Protein AF-A0A0U2WIS5-F1 (afdb_monomer)

Sequence (211 aa):
MRYYSYGIALFIFIVDFITKKWIENNLELYEKINVIGTFFQITSIRNTGAAFSILENQRLFFLIVTVIVVGGLIWYIQFNRKTGRPLMMIALGLVLGGACGNFIDRLVKGEVVDFFQFNFGSYTFPIFNVADIGIVCGVILILLDSFLTREPQDGVVSADSAAAGASASDVTETADASGAAYGKSADGGQASEQQTDEEGNGQHERQQRLP

Solvent-accessible surface area (backbone atoms only — not comparable to full-atom values): 12968 Å² total; per-residue (Å²): 138,74,57,59,30,58,54,43,12,50,49,44,25,51,52,26,50,51,53,43,51,49,45,67,75,75,41,56,85,71,36,72,45,68,75,46,69,80,38,34,31,45,33,33,43,76,41,45,41,50,81,88,64,43,65,56,76,41,49,67,59,55,53,55,52,48,51,53,51,50,51,51,50,53,52,49,48,71,76,49,55,79,72,81,55,65,61,44,40,49,14,52,8,25,30,48,8,9,51,52,35,52,44,50,30,39,71,76,72,52,29,31,67,24,30,48,33,43,36,62,87,94,45,68,52,78,62,36,40,58,20,54,52,26,31,54,55,10,52,51,35,42,51,50,46,57,63,72,68,57,72,82,86,77,76,90,84,76,92,86,78,97,79,84,88,83,81,92,79,90,84,87,86,88,81,91,80,85,79,90,82,89,84,93,78,89,82,83,83,84,89,82,89,87,85,92,81,90,86,87,91,86,88,90,82,86,91,82,82,85,134

Radius of gyration: 35.53 Å; Cα contacts (8 Å, |Δi|>4): 224; chains: 1; bounding box: 90×71×90 Å

Foldseek 3Di:
DLCVLQVLLVVLLVQQVVVLVCCVVPDDAQDWDCPDHQFKIFGWHWAQADFPNPCRVVLVVLLVVLVVLLVVLVVCSVVCSVVPQVLLSNLSSLLNNLSVNQNVCCVPVVTDTFTIWGDDPPDIGGTHTSSVVSNVSSVVSNVVSVVVPDDPPPDPDDDDDPPDDDDDDDDDDDDDDDDDDDDDDDDDDDDDDDDDDDDDDDDDDDDDDDD

Mean predicted aligned error: 15.12 Å

pLDDT: mean 78.42, std 25.05, range [30.33, 98.75]

Secondary structure (DSSP, 8-state):
---HHHHHHHHHHHHHHHHHHHHHHH--TT-EEEEETTTEEEEEEEESSSGGGTTTT-HHHHHHHHHHHHHHHHHHHHHHTTSS-HHHHHHHHHHHHHHHHHHHHHHHTSSEEEEEEEEETTEEPPPB-HHHHHHHHHHHHHHHHHHHT--------------S-----------------------------------------------

Structure (mmCIF, N/CA/C/O backbone):
data_AF-A0A0U2WIS5-F1
#
_entry.id   AF-A0A0U2WIS5-F1
#
loop_
_atom_site.group_PDB
_atom_site.id
_atom_site.type_symbol
_atom_site.label_atom_id
_atom_site.label_alt_id
_atom_site.label_comp_id
_atom_site.label_asym_id
_atom_site.label_entity_id
_atom_site.label_seq_id
_atom_site.pdbx_PDB_ins_code
_atom_site.Cartn_x
_atom_site.Cartn_y
_atom_site.Cartn_z
_atom_site.occupancy
_atom_site.B_iso_or_equiv
_atom_site.auth_seq_id
_atom_site.auth_comp_id
_atom_site.auth_asym_id
_atom_site.auth_atom_id
_atom_site.pdbx_PDB_model_num
ATOM 1 N N . MET A 1 1 ? -12.653 -13.271 21.269 1.00 55.47 1 MET A N 1
ATOM 2 C CA . MET A 1 1 ? -11.473 -12.932 20.439 1.00 55.47 1 MET A CA 1
ATOM 3 C C . MET A 1 1 ? -11.573 -11.463 20.022 1.00 55.47 1 MET A C 1
ATOM 5 O O . MET A 1 1 ? -12.426 -11.150 19.211 1.00 55.47 1 MET A O 1
ATOM 9 N N . ARG A 1 2 ? -10.821 -10.537 20.645 1.00 68.75 2 ARG A N 1
ATOM 10 C CA . ARG A 1 2 ? -11.010 -9.063 20.512 1.00 68.75 2 ARG A CA 1
ATOM 11 C C . ARG A 1 2 ? -9.849 -8.319 19.817 1.00 68.75 2 ARG A C 1
ATOM 13 O O . ARG A 1 2 ? -9.805 -7.096 19.868 1.00 68.75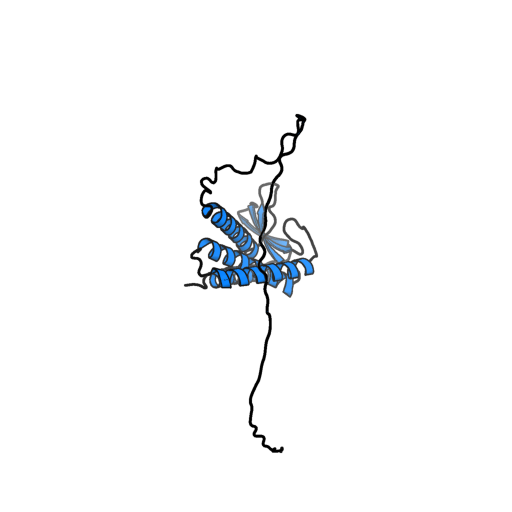 2 ARG A O 1
ATOM 20 N N . TYR A 1 3 ? -8.913 -9.048 19.206 1.00 84.94 3 TYR A N 1
ATOM 21 C CA . TYR A 1 3 ? -7.709 -8.499 18.553 1.00 84.94 3 TYR A CA 1
ATOM 22 C C . TYR A 1 3 ? -7.508 -9.021 17.119 1.00 84.94 3 TYR A C 1
ATOM 24 O O . TYR A 1 3 ? -6.435 -8.872 16.546 1.00 84.94 3 TYR A O 1
ATOM 32 N N . TYR A 1 4 ? -8.528 -9.649 16.529 1.00 92.75 4 TYR A N 1
ATOM 33 C CA . TYR A 1 4 ? -8.414 -10.249 15.195 1.00 92.75 4 TYR A CA 1
ATOM 34 C C . TYR A 1 4 ? -8.171 -9.209 14.095 1.00 92.75 4 TYR A C 1
ATOM 36 O O . TYR A 1 4 ? -7.567 -9.553 13.090 1.00 92.75 4 TYR A O 1
ATOM 44 N N . SER A 1 5 ? -8.561 -7.944 14.292 1.00 94.12 5 SER A N 1
ATOM 45 C CA . SER A 1 5 ? -8.241 -6.843 13.374 1.00 94.12 5 SER A CA 1
ATOM 46 C C . SER A 1 5 ? -6.732 -6.691 13.166 1.00 94.12 5 SER A C 1
ATOM 48 O O . SER A 1 5 ? -6.286 -6.552 12.033 1.00 94.12 5 SER A O 1
ATOM 50 N N . TYR A 1 6 ? -5.931 -6.808 14.231 1.00 96.38 6 TYR A N 1
ATOM 51 C CA . TYR A 1 6 ? -4.468 -6.795 14.127 1.00 96.38 6 TYR A CA 1
ATOM 52 C C . TYR A 1 6 ? -3.922 -8.056 13.455 1.00 96.38 6 TYR A C 1
ATOM 54 O O . TYR A 1 6 ? -2.957 -7.971 12.707 1.00 96.38 6 TYR A O 1
ATOM 62 N N . GLY A 1 7 ? -4.554 -9.214 13.675 1.00 96.94 7 GLY A N 1
ATOM 63 C CA . GLY A 1 7 ? -4.211 -10.446 12.958 1.00 96.94 7 GLY A CA 1
ATOM 64 C C . GLY A 1 7 ? -4.457 -10.330 11.450 1.00 96.94 7 GLY A C 1
ATOM 65 O O . GLY A 1 7 ? -3.607 -10.725 10.661 1.00 96.94 7 GLY A O 1
ATOM 66 N N . ILE A 1 8 ? -5.579 -9.723 11.052 1.00 97.44 8 ILE A N 1
ATOM 67 C CA . ILE A 1 8 ? -5.908 -9.427 9.649 1.00 97.44 8 ILE A CA 1
ATOM 68 C C . ILE A 1 8 ? -4.910 -8.423 9.069 1.00 97.44 8 ILE A C 1
ATOM 70 O O . ILE A 1 8 ? -4.385 -8.649 7.982 1.00 97.44 8 ILE A O 1
ATOM 74 N N . ALA A 1 9 ? -4.608 -7.349 9.803 1.00 98.19 9 ALA A N 1
ATOM 75 C CA . ALA A 1 9 ? -3.626 -6.356 9.377 1.00 98.19 9 ALA A CA 1
ATOM 76 C C . ALA A 1 9 ? -2.246 -6.987 9.156 1.00 98.19 9 ALA A C 1
ATOM 78 O O . ALA A 1 9 ? -1.624 -6.757 8.122 1.00 98.19 9 ALA A O 1
ATOM 79 N N . LEU A 1 10 ? -1.797 -7.826 10.095 1.00 98.31 10 LEU A N 1
ATOM 80 C CA . LEU A 1 10 ? -0.532 -8.548 9.994 1.00 98.31 10 LEU A CA 1
ATOM 81 C C . LEU A 1 10 ? -0.528 -9.508 8.802 1.00 98.31 10 LEU A C 1
ATOM 83 O O . LEU A 1 10 ? 0.459 -9.570 8.077 1.00 98.31 10 LEU A O 1
ATOM 87 N N . PHE A 1 11 ? -1.627 -10.227 8.573 1.00 98.44 11 PHE A N 1
ATOM 88 C CA . PHE A 1 11 ? -1.759 -11.117 7.426 1.00 98.44 11 PHE A CA 1
ATOM 89 C C . PHE A 1 11 ? -1.636 -10.357 6.099 1.00 98.44 11 PHE A C 1
ATOM 91 O O . PHE A 1 11 ? -0.790 -10.711 5.283 1.00 98.44 11 PHE A O 1
ATOM 98 N N . ILE A 1 12 ? -2.411 -9.282 5.905 1.00 98.62 12 ILE A N 1
ATOM 99 C CA . ILE A 1 12 ? -2.339 -8.457 4.686 1.00 98.62 12 ILE A CA 1
ATOM 100 C C . ILE A 1 12 ? -0.937 -7.880 4.499 1.00 98.62 12 ILE A C 1
ATOM 102 O O . ILE A 1 12 ? -0.388 -7.966 3.405 1.00 98.62 12 ILE A O 1
ATOM 106 N N . PHE A 1 13 ? -0.335 -7.357 5.569 1.00 98.69 13 PHE A N 1
ATOM 107 C CA . PHE A 1 13 ? 1.022 -6.822 5.532 1.00 98.69 13 PHE A CA 1
ATOM 108 C C . PHE A 1 13 ? 2.054 -7.874 5.101 1.00 98.69 13 PHE A C 1
ATOM 110 O O . PHE A 1 13 ? 2.890 -7.597 4.246 1.00 98.69 13 PHE A O 1
ATOM 117 N N . ILE A 1 14 ? 1.995 -9.090 5.658 1.00 98.62 14 ILE A N 1
ATOM 118 C CA . ILE A 1 14 ? 2.924 -10.176 5.310 1.00 98.62 14 ILE A CA 1
ATOM 119 C C . ILE A 1 14 ? 2.747 -10.595 3.850 1.00 98.62 14 ILE A C 1
ATOM 121 O O . ILE A 1 14 ? 3.740 -10.770 3.145 1.00 98.62 14 ILE A O 1
ATOM 125 N N . VAL A 1 15 ? 1.505 -10.751 3.384 1.00 98.75 15 VAL A N 1
ATOM 126 C CA . VAL A 1 15 ? 1.238 -11.136 1.992 1.00 98.75 15 VAL A CA 1
ATOM 127 C C . VAL A 1 15 ? 1.732 -10.052 1.030 1.00 98.75 15 VAL A C 1
ATOM 129 O O . VAL A 1 15 ? 2.404 -10.376 0.051 1.00 98.75 15 VAL A O 1
ATOM 132 N N . ASP A 1 16 ? 1.476 -8.774 1.321 1.00 98.62 16 ASP A N 1
ATOM 133 C CA . ASP A 1 16 ? 1.989 -7.649 0.530 1.00 98.62 16 ASP A CA 1
ATOM 134 C C . ASP A 1 16 ? 3.522 -7.623 0.503 1.00 98.62 16 ASP A C 1
ATOM 136 O O . ASP A 1 16 ? 4.130 -7.589 -0.565 1.00 98.62 16 ASP A O 1
ATOM 140 N N . PHE A 1 17 ? 4.160 -7.756 1.666 1.00 98.44 17 PHE A N 1
ATOM 141 C CA . PHE A 1 17 ? 5.615 -7.772 1.768 1.00 98.44 17 PHE A CA 1
ATOM 142 C C . PHE A 1 17 ? 6.244 -8.917 0.961 1.00 98.44 17 PHE A C 1
ATOM 144 O O . PHE A 1 17 ? 7.181 -8.690 0.195 1.00 98.44 17 PHE A O 1
ATOM 151 N N . ILE A 1 18 ? 5.727 -10.144 1.100 1.00 98.56 18 ILE A N 1
ATOM 152 C CA . ILE A 1 18 ? 6.246 -11.322 0.388 1.00 98.56 18 ILE A CA 1
ATOM 153 C C . ILE A 1 18 ? 6.057 -11.168 -1.120 1.00 98.56 18 ILE A C 1
ATOM 155 O O . ILE A 1 18 ? 6.994 -11.419 -1.878 1.00 98.56 18 ILE A O 1
ATOM 159 N N . THR A 1 19 ? 4.868 -10.754 -1.563 1.00 98.44 19 THR A N 1
ATOM 160 C CA . THR A 1 19 ? 4.572 -10.616 -2.995 1.00 98.44 19 THR A CA 1
ATOM 161 C C . THR A 1 19 ? 5.441 -9.542 -3.639 1.00 98.44 19 THR A C 1
ATOM 163 O O . THR A 1 19 ? 6.096 -9.824 -4.638 1.00 98.44 19 THR A O 1
ATOM 166 N N . LYS A 1 20 ? 5.577 -8.365 -3.023 1.00 98.31 20 LYS A N 1
ATOM 167 C CA . LYS A 1 20 ? 6.478 -7.310 -3.511 1.00 98.31 20 LYS A CA 1
ATOM 168 C C . LYS A 1 20 ? 7.933 -7.755 -3.541 1.00 98.31 20 LYS A C 1
ATOM 170 O O . LYS A 1 20 ? 8.627 -7.516 -4.526 1.00 98.31 20 LYS A O 1
ATOM 175 N N . LYS A 1 21 ? 8.396 -8.448 -2.495 1.00 98.00 21 LYS A N 1
ATOM 176 C CA . LYS A 1 21 ? 9.767 -8.968 -2.449 1.00 98.00 21 LYS A CA 1
ATOM 177 C C . LYS A 1 21 ? 10.021 -10.003 -3.542 1.00 98.00 21 LYS A C 1
ATOM 179 O O . LYS A 1 21 ? 11.102 -10.030 -4.122 1.00 98.00 21 LYS A O 1
ATOM 184 N N . TRP A 1 22 ? 9.028 -10.836 -3.839 1.00 98.38 22 TRP A N 1
ATOM 185 C CA . TRP A 1 22 ? 9.101 -11.777 -4.947 1.00 98.38 22 TRP A CA 1
ATOM 186 C C . TRP A 1 22 ? 9.227 -11.047 -6.289 1.00 98.38 22 TRP A C 1
ATOM 188 O O . TRP A 1 22 ? 10.108 -11.400 -7.067 1.00 98.38 22 TRP A O 1
ATOM 198 N N . ILE A 1 23 ? 8.440 -9.992 -6.527 1.00 98.12 23 ILE A N 1
ATOM 199 C CA . ILE A 1 23 ? 8.548 -9.169 -7.743 1.00 98.12 23 ILE A CA 1
ATOM 200 C C . ILE A 1 23 ? 9.947 -8.562 -7.874 1.00 98.12 23 ILE A C 1
ATOM 202 O O . ILE A 1 23 ? 10.581 -8.715 -8.909 1.00 98.12 23 ILE A O 1
ATOM 206 N N . GLU A 1 24 ? 10.464 -7.932 -6.819 1.00 97.12 24 GLU A N 1
ATOM 207 C CA . GLU A 1 24 ? 11.797 -7.311 -6.832 1.00 97.12 24 GLU A CA 1
ATOM 208 C C . GLU A 1 24 ? 12.934 -8.288 -7.138 1.00 97.12 24 GLU A C 1
ATOM 210 O O . GLU A 1 24 ? 13.930 -7.894 -7.735 1.00 97.12 24 GLU A O 1
ATOM 215 N N . ASN A 1 25 ? 12.807 -9.540 -6.699 1.00 97.56 25 ASN A N 1
ATOM 216 C CA . ASN A 1 25 ? 13.863 -10.537 -6.845 1.00 97.56 25 ASN A CA 1
ATOM 217 C C . ASN A 1 25 ? 13.804 -11.297 -8.179 1.00 97.56 25 ASN A C 1
ATOM 219 O O . ASN A 1 25 ? 14.792 -11.932 -8.537 1.00 97.56 25 ASN A O 1
ATOM 223 N N . ASN A 1 26 ? 12.656 -11.303 -8.863 1.00 97.81 26 ASN A N 1
ATOM 224 C CA . ASN A 1 26 ? 12.432 -12.138 -10.049 1.00 97.81 26 ASN A CA 1
ATOM 225 C C . ASN A 1 26 ? 12.167 -11.335 -11.328 1.00 97.81 26 ASN A C 1
ATOM 227 O O . ASN A 1 26 ? 12.164 -11.940 -12.393 1.00 97.81 26 ASN A O 1
ATOM 231 N N . LEU A 1 27 ? 11.909 -10.026 -11.231 1.00 97.56 27 LEU A N 1
ATOM 232 C CA . LEU A 1 27 ? 11.554 -9.182 -12.371 1.00 97.56 27 LEU A CA 1
ATOM 233 C C . LEU A 1 27 ? 12.367 -7.891 -12.390 1.00 97.56 27 LEU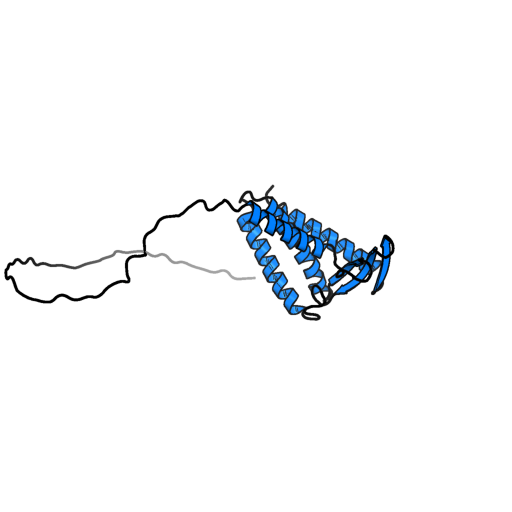 A C 1
ATOM 235 O O . LEU A 1 27 ? 12.370 -7.125 -11.418 1.00 97.56 27 LEU A O 1
ATOM 239 N N . GLU A 1 28 ? 12.973 -7.601 -13.537 1.00 96.81 28 GLU A N 1
ATOM 240 C CA . GLU A 1 28 ? 13.551 -6.290 -13.813 1.00 96.81 28 GLU A CA 1
ATOM 241 C C . GLU A 1 28 ? 12.457 -5.217 -13.905 1.00 96.81 28 GLU A C 1
ATOM 243 O O . GLU A 1 28 ? 11.271 -5.498 -14.096 1.00 96.81 28 GLU A O 1
ATOM 248 N N . LEU A 1 29 ? 12.838 -3.949 -13.738 1.00 96.38 29 LEU A N 1
ATOM 249 C CA . LEU A 1 29 ? 11.895 -2.841 -13.860 1.00 96.38 29 LEU A CA 1
ATOM 250 C C . LEU A 1 29 ? 11.263 -2.837 -15.264 1.00 96.38 29 LEU A C 1
ATOM 252 O O . LEU A 1 29 ? 11.970 -2.898 -16.264 1.00 96.38 29 LEU A O 1
ATOM 256 N N . TYR A 1 30 ? 9.934 -2.734 -15.323 1.00 96.38 30 TYR A N 1
ATOM 257 C CA . TYR A 1 30 ? 9.092 -2.827 -16.524 1.00 96.38 30 TYR A CA 1
ATOM 258 C C . TYR A 1 30 ? 8.983 -4.211 -17.176 1.00 96.38 30 TYR A C 1
ATOM 260 O O . TYR A 1 30 ? 8.234 -4.353 -18.149 1.00 96.38 30 TYR A O 1
ATOM 268 N N . GLU A 1 31 ? 9.653 -5.234 -16.641 1.00 97.25 31 GLU A N 1
ATOM 269 C CA . GLU A 1 31 ? 9.487 -6.609 -17.104 1.00 97.25 31 GLU A CA 1
ATOM 270 C C . GLU A 1 31 ? 8.060 -7.108 -16.832 1.00 97.25 31 GLU A C 1
ATOM 272 O O . GLU A 1 31 ? 7.431 -6.732 -15.834 1.00 97.25 31 GLU A O 1
ATOM 277 N N . LYS A 1 32 ? 7.538 -7.936 -17.748 1.00 96.06 32 LYS A N 1
ATOM 278 C CA . LYS A 1 32 ? 6.150 -8.413 -17.747 1.00 96.06 32 LYS A CA 1
ATOM 279 C C . LYS A 1 32 ? 6.069 -9.926 -17.860 1.00 96.06 32 LYS A C 1
ATOM 281 O O . LYS A 1 32 ? 6.614 -10.511 -18.792 1.00 96.06 32 LYS A O 1
ATOM 286 N N . ILE A 1 33 ? 5.263 -10.534 -16.996 1.00 96.94 33 ILE A N 1
ATOM 287 C CA . ILE A 1 33 ? 4.823 -11.925 -17.114 1.00 96.94 33 ILE A CA 1
ATOM 288 C C . ILE A 1 33 ? 3.359 -11.927 -17.549 1.00 96.94 33 ILE A C 1
ATOM 290 O O . ILE A 1 33 ? 2.486 -11.409 -16.851 1.00 96.94 33 ILE A O 1
ATOM 294 N N . ASN A 1 34 ? 3.077 -12.542 -18.696 1.00 97.06 34 ASN A N 1
ATOM 295 C CA . ASN A 1 34 ? 1.712 -12.725 -19.181 1.00 97.06 34 ASN A CA 1
ATOM 296 C C . ASN A 1 34 ? 1.059 -13.896 -18.442 1.00 97.06 34 ASN A C 1
ATOM 298 O O . ASN A 1 34 ? 1.413 -15.048 -18.687 1.00 97.06 34 ASN A O 1
ATOM 302 N N . VAL A 1 35 ? 0.103 -13.612 -17.556 1.00 96.62 35 VAL A N 1
ATOM 303 C CA . VAL A 1 35 ? -0.618 -14.655 -16.809 1.00 96.62 35 VAL A CA 1
ATOM 304 C C . VAL A 1 35 ? -1.847 -15.116 -17.590 1.00 96.62 35 VAL A C 1
ATOM 306 O O . VAL A 1 35 ? -2.068 -16.313 -17.747 1.00 96.62 35 VAL A O 1
ATOM 309 N N . ILE A 1 36 ? -2.635 -14.171 -18.116 1.00 95.69 36 ILE A N 1
ATOM 310 C CA . ILE A 1 36 ? -3.813 -14.451 -18.952 1.00 95.69 36 ILE A CA 1
ATOM 311 C C . ILE A 1 36 ? -3.743 -13.572 -20.198 1.00 95.69 36 ILE A C 1
ATOM 313 O O . ILE A 1 36 ? -4.307 -12.476 -20.236 1.00 95.69 36 ILE A O 1
ATOM 317 N N . GLY A 1 37 ? -3.029 -14.054 -21.218 1.00 92.94 37 GLY A N 1
ATOM 318 C CA . GLY A 1 37 ? -2.840 -13.334 -22.479 1.00 92.94 37 GLY A CA 1
ATOM 319 C C . GLY A 1 37 ? -2.391 -11.888 -22.248 1.00 92.94 37 GLY A C 1
ATOM 320 O O . GLY A 1 37 ? -1.454 -11.635 -21.494 1.00 92.94 37 GLY A O 1
ATOM 321 N N . THR A 1 38 ? -3.087 -10.940 -22.876 1.00 93.25 38 THR A N 1
ATOM 322 C CA . THR A 1 38 ? -2.890 -9.500 -22.648 1.00 93.25 38 THR A CA 1
ATOM 323 C C . THR A 1 38 ? -3.800 -8.927 -21.560 1.00 93.25 38 THR A C 1
ATOM 325 O O . THR A 1 38 ? -3.607 -7.780 -21.178 1.00 93.25 38 THR A O 1
ATOM 328 N N . PHE A 1 39 ? -4.771 -9.687 -21.043 1.00 96.25 39 PHE A N 1
ATOM 329 C CA . PHE A 1 39 ? -5.742 -9.203 -20.056 1.00 96.25 39 PHE A CA 1
ATOM 330 C C . PHE A 1 39 ? -5.122 -9.032 -18.668 1.00 96.25 39 PHE A C 1
ATOM 332 O O . PHE A 1 39 ? -5.257 -7.967 -18.076 1.00 96.25 39 PHE A O 1
ATOM 339 N N . PHE A 1 40 ? -4.433 -10.057 -18.159 1.00 97.62 40 PHE A N 1
ATOM 340 C CA . PHE A 1 40 ? -3.802 -10.021 -16.839 1.00 97.62 40 PHE A CA 1
ATOM 341 C C . PHE A 1 40 ? -2.305 -10.289 -16.953 1.00 97.62 40 PHE A C 1
ATOM 343 O O . PHE A 1 40 ? -1.879 -11.347 -17.431 1.00 97.62 40 PHE A O 1
ATOM 350 N N . GLN A 1 41 ? -1.521 -9.315 -16.505 1.00 97.69 41 GLN A N 1
ATOM 351 C CA . GLN A 1 41 ? -0.067 -9.329 -16.538 1.00 97.69 41 GLN A CA 1
ATOM 352 C C . GLN A 1 41 ? 0.478 -8.989 -15.149 1.00 97.69 41 GLN A C 1
ATOM 354 O O . GLN A 1 41 ? -0.105 -8.187 -14.417 1.00 97.69 41 GLN A O 1
ATOM 359 N N . ILE A 1 42 ? 1.610 -9.592 -14.802 1.00 98.00 42 ILE A N 1
ATOM 360 C CA . ILE A 1 42 ? 2.419 -9.177 -13.660 1.00 98.00 42 ILE A CA 1
ATOM 361 C C . ILE A 1 42 ? 3.536 -8.297 -14.212 1.00 98.00 42 ILE A C 1
ATOM 363 O O . ILE A 1 42 ? 4.381 -8.799 -14.948 1.00 98.00 42 ILE A O 1
ATOM 367 N N . THR A 1 43 ? 3.528 -7.008 -13.883 1.00 97.19 43 THR A N 1
ATOM 368 C CA . THR A 1 43 ? 4.466 -6.017 -14.437 1.00 97.19 43 THR A CA 1
ATOM 369 C C . THR A 1 43 ? 5.209 -5.312 -13.319 1.00 97.19 43 THR A C 1
ATOM 371 O O . THR A 1 43 ? 4.583 -4.626 -12.529 1.00 97.19 43 THR A O 1
ATOM 374 N N . SER A 1 44 ? 6.533 -5.397 -13.265 1.00 97.56 44 SER A N 1
ATOM 375 C CA . SER A 1 44 ? 7.305 -4.733 -12.205 1.00 97.56 44 SER A CA 1
ATOM 376 C C . SER A 1 44 ? 7.314 -3.211 -12.396 1.00 97.56 44 SER A C 1
ATOM 378 O O . SER A 1 44 ? 8.002 -2.698 -13.276 1.00 97.56 44 SER A O 1
ATOM 380 N N . ILE A 1 45 ? 6.565 -2.474 -11.571 1.00 96.00 45 ILE A N 1
ATOM 381 C CA . ILE A 1 45 ? 6.531 -1.004 -11.563 1.00 96.00 45 ILE A CA 1
ATOM 382 C C . ILE A 1 45 ? 6.989 -0.474 -10.212 1.00 96.00 45 ILE A C 1
ATOM 384 O O . ILE A 1 45 ? 6.851 -1.124 -9.172 1.00 96.00 45 ILE A O 1
ATOM 388 N N . ARG A 1 46 ? 7.571 0.722 -10.239 1.00 95.75 46 ARG A N 1
ATOM 389 C CA . ARG A 1 46 ? 7.883 1.502 -9.051 1.00 95.75 46 ARG A CA 1
ATOM 390 C C . ARG A 1 46 ? 7.127 2.818 -9.105 1.00 95.75 46 ARG A C 1
ATOM 392 O O . ARG A 1 46 ? 7.266 3.580 -10.058 1.00 95.75 46 ARG A O 1
ATOM 399 N N . ASN A 1 47 ? 6.280 3.039 -8.112 1.00 94.12 47 ASN A N 1
ATOM 400 C CA . ASN A 1 47 ? 5.335 4.139 -8.082 1.00 94.12 47 ASN A CA 1
ATOM 401 C C . ASN A 1 47 ? 5.744 5.174 -7.029 1.00 94.12 47 ASN A C 1
ATOM 403 O O . ASN A 1 47 ? 5.755 4.895 -5.826 1.00 94.12 47 ASN A O 1
ATOM 407 N N . THR A 1 48 ? 6.074 6.382 -7.482 1.00 91.38 48 THR A N 1
ATOM 408 C CA . THR A 1 48 ? 6.439 7.520 -6.622 1.00 91.38 48 THR A CA 1
ATOM 409 C C . THR A 1 48 ? 5.243 8.410 -6.266 1.00 91.38 48 THR A C 1
ATOM 411 O O . THR A 1 48 ? 5.387 9.337 -5.465 1.00 91.38 48 THR A O 1
ATOM 414 N N . GLY A 1 49 ? 4.070 8.151 -6.851 1.00 86.38 49 GLY A N 1
ATOM 415 C CA . GLY A 1 49 ? 2.834 8.904 -6.659 1.00 86.38 49 GLY A CA 1
ATOM 416 C C . GLY A 1 49 ? 1.729 8.100 -5.966 1.00 86.38 49 GLY A C 1
ATOM 417 O O . GLY A 1 49 ? 1.968 7.141 -5.221 1.00 86.38 49 GLY A O 1
ATOM 418 N N . ALA A 1 50 ? 0.494 8.551 -6.178 1.00 78.12 50 ALA A N 1
ATOM 419 C CA . ALA A 1 50 ? -0.738 7.840 -5.847 1.00 78.12 50 ALA A CA 1
ATOM 420 C C . ALA A 1 50 ? -1.367 7.220 -7.111 1.00 78.12 50 ALA A C 1
ATOM 422 O O . ALA A 1 50 ? -0.742 7.137 -8.169 1.00 78.12 50 ALA A O 1
ATOM 423 N N . ALA A 1 51 ? -2.630 6.796 -7.013 1.00 69.12 51 ALA A N 1
ATOM 424 C CA . ALA A 1 51 ? -3.413 6.386 -8.173 1.00 69.12 51 ALA A CA 1
ATOM 425 C C . ALA A 1 51 ? -3.387 7.468 -9.272 1.00 69.12 51 ALA A C 1
ATOM 427 O O . ALA A 1 51 ? -3.435 8.666 -8.981 1.00 69.12 51 ALA A O 1
ATOM 428 N N . PHE A 1 52 ? -3.324 7.028 -10.533 1.00 69.06 52 PHE A N 1
ATOM 429 C CA . PHE A 1 52 ? -3.252 7.895 -11.717 1.00 69.06 52 PHE A CA 1
ATOM 430 C C . PHE A 1 52 ? -2.061 8.866 -11.738 1.00 69.06 52 PHE A C 1
ATOM 432 O O . PHE A 1 52 ? -2.172 9.938 -12.330 1.00 69.06 52 PHE A O 1
ATOM 439 N N . SER A 1 53 ? -0.935 8.527 -11.096 1.00 70.31 53 SER A N 1
ATOM 440 C CA . SER A 1 53 ? 0.257 9.395 -11.070 1.00 70.31 53 SER A CA 1
ATOM 441 C C . SER A 1 53 ? 0.007 10.779 -10.449 1.00 70.31 53 SER A C 1
ATOM 443 O O . SER A 1 53 ? 0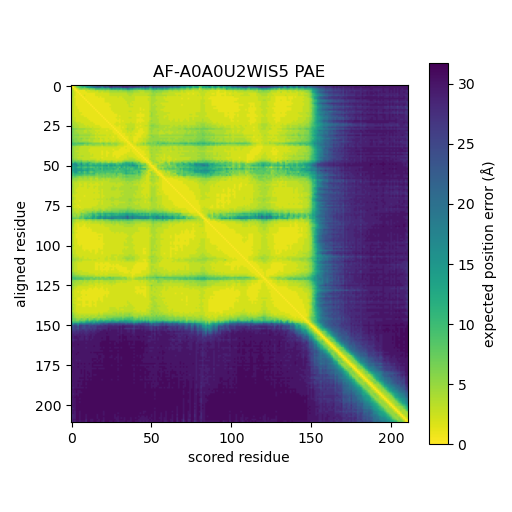.736 11.743 -10.676 1.00 70.31 53 SER A O 1
ATOM 445 N N . ILE A 1 54 ? -1.032 10.912 -9.623 1.00 80.19 54 ILE A N 1
ATOM 446 C CA . ILE A 1 54 ? -1.286 12.148 -8.886 1.00 80.19 54 ILE A CA 1
ATOM 447 C C . ILE A 1 54 ? -0.270 12.244 -7.735 1.00 80.19 54 ILE A C 1
ATOM 449 O O . ILE A 1 54 ? 0.015 11.247 -7.069 1.00 80.19 54 ILE A O 1
ATOM 453 N N . LEU A 1 55 ? 0.262 13.447 -7.480 1.00 83.62 55 LEU A N 1
ATOM 454 C CA . LEU A 1 55 ? 1.229 13.728 -6.403 1.00 83.62 55 LEU A CA 1
ATOM 455 C C . LEU A 1 55 ? 2.547 12.932 -6.505 1.00 83.62 55 LEU A C 1
ATOM 457 O O . LEU A 1 55 ? 3.116 12.529 -5.490 1.00 83.62 55 LEU A O 1
ATOM 461 N N . GLU A 1 56 ? 3.061 12.720 -7.717 1.00 82.62 56 GLU A N 1
ATOM 462 C CA . GLU A 1 56 ? 4.394 12.138 -7.911 1.00 82.62 56 GLU A CA 1
ATOM 463 C C . GLU A 1 56 ? 5.478 12.895 -7.131 1.00 82.62 56 GLU A C 1
ATOM 465 O O . GLU A 1 56 ? 5.458 14.122 -7.002 1.00 82.62 56 GLU A O 1
ATOM 470 N N . ASN A 1 57 ? 6.441 12.139 -6.599 1.00 86.44 57 ASN A N 1
ATOM 471 C CA . ASN A 1 57 ? 7.574 12.638 -5.814 1.00 86.44 57 ASN A CA 1
ATOM 472 C C . ASN A 1 57 ? 7.194 13.349 -4.498 1.00 86.44 57 ASN A C 1
ATOM 474 O O . ASN A 1 57 ? 8.063 13.882 -3.808 1.00 86.44 57 ASN A O 1
ATOM 478 N N . GLN A 1 58 ? 5.928 13.296 -4.072 1.00 90.81 58 GLN A N 1
ATOM 479 C CA . GLN A 1 58 ? 5.460 13.855 -2.796 1.00 90.81 58 GLN A CA 1
ATOM 480 C C . GLN A 1 58 ? 5.622 12.862 -1.636 1.00 90.81 58 GLN A C 1
ATOM 482 O O . GLN A 1 58 ? 4.722 12.657 -0.819 1.00 90.81 58 GLN A O 1
ATOM 487 N N . ARG A 1 59 ? 6.795 12.226 -1.534 1.00 90.88 59 ARG A N 1
ATOM 488 C CA . ARG A 1 59 ? 7.077 11.181 -0.534 1.00 90.88 59 ARG A CA 1
ATOM 489 C C . ARG A 1 59 ? 6.747 11.627 0.893 1.00 90.88 59 ARG A C 1
ATOM 491 O O . ARG A 1 59 ? 6.101 10.887 1.631 1.00 90.88 59 ARG A O 1
ATOM 498 N N . LEU A 1 60 ? 7.177 12.832 1.276 1.00 91.69 60 LEU A N 1
ATOM 499 C CA . LEU A 1 60 ? 6.970 13.356 2.629 1.00 91.69 60 LEU A CA 1
ATOM 500 C C . LEU A 1 60 ? 5.481 13.523 2.955 1.00 91.69 60 LEU A C 1
ATOM 502 O O . LEU A 1 60 ? 5.053 13.165 4.050 1.00 91.69 60 LEU A O 1
ATOM 506 N N . PHE A 1 61 ? 4.689 13.998 1.991 1.00 93.06 61 PHE A N 1
ATOM 507 C CA . PHE A 1 61 ? 3.240 14.111 2.133 1.00 93.06 61 PHE A CA 1
ATOM 508 C C . PHE A 1 61 ? 2.607 12.745 2.425 1.00 93.06 61 PHE A C 1
ATOM 510 O O . PHE A 1 61 ? 1.883 12.605 3.411 1.00 93.06 61 PHE A O 1
ATOM 517 N N . PHE A 1 62 ? 2.943 11.712 1.642 1.00 91.50 62 PHE A N 1
ATOM 518 C CA . PHE A 1 62 ? 2.419 10.363 1.872 1.00 91.50 62 PHE A CA 1
ATOM 519 C C . PHE A 1 62 ? 2.825 9.790 3.230 1.00 91.50 62 PHE A C 1
ATOM 521 O O . PHE A 1 62 ? 1.995 9.164 3.890 1.00 91.50 62 PHE A O 1
ATOM 528 N N . LEU A 1 63 ? 4.068 10.008 3.672 1.00 94.69 63 LEU A N 1
ATOM 529 C CA . LEU A 1 63 ? 4.522 9.538 4.982 1.00 94.69 63 LEU A CA 1
ATOM 530 C C . LEU A 1 63 ? 3.714 10.183 6.115 1.00 94.69 63 LEU A C 1
ATOM 532 O O . LEU A 1 63 ? 3.201 9.468 6.974 1.00 94.69 63 LEU A O 1
ATOM 536 N N . ILE A 1 64 ? 3.544 11.509 6.091 1.00 97.00 64 ILE A N 1
ATOM 537 C CA . ILE A 1 64 ? 2.795 12.243 7.124 1.00 97.00 64 ILE A CA 1
ATOM 538 C C . ILE A 1 64 ? 1.333 11.791 7.158 1.00 97.00 64 ILE A C 1
ATOM 540 O O . ILE A 1 64 ? 0.824 11.431 8.220 1.00 97.00 64 ILE A O 1
ATOM 544 N N . VAL A 1 65 ? 0.666 11.761 6.000 1.00 95.62 65 VAL A N 1
ATOM 545 C CA . VAL A 1 65 ? -0.741 11.344 5.909 1.00 95.62 65 VAL A CA 1
ATOM 546 C C . VAL A 1 65 ? -0.911 9.913 6.409 1.00 95.62 65 VAL A C 1
ATOM 548 O O . VAL A 1 65 ? -1.821 9.641 7.190 1.00 95.62 65 VAL A O 1
ATOM 551 N N . THR A 1 66 ? -0.016 9.002 6.027 1.00 95.12 66 THR A N 1
ATOM 552 C CA . THR A 1 66 ? -0.126 7.601 6.446 1.00 95.12 66 THR A CA 1
ATOM 553 C C . THR A 1 66 ? 0.087 7.437 7.948 1.00 95.12 66 THR A C 1
ATOM 555 O O . THR A 1 66 ? -0.652 6.681 8.570 1.00 95.12 66 THR A O 1
ATOM 558 N N . VAL A 1 67 ? 1.019 8.177 8.562 1.00 97.69 67 VAL A N 1
ATOM 559 C CA . VAL A 1 67 ? 1.200 8.175 10.026 1.00 97.69 67 VAL A CA 1
ATOM 560 C C . VAL A 1 67 ? -0.075 8.627 10.738 1.00 97.69 67 VAL A C 1
ATOM 562 O O . VAL A 1 67 ? -0.502 7.978 11.693 1.00 97.69 67 VAL A O 1
ATOM 565 N N . ILE A 1 68 ? -0.716 9.697 10.256 1.00 97.94 68 ILE A N 1
ATOM 566 C CA . ILE A 1 68 ? -1.975 10.200 10.824 1.00 97.94 68 ILE A CA 1
ATOM 567 C C . ILE A 1 68 ? -3.082 9.147 10.693 1.00 97.94 68 ILE A C 1
ATOM 569 O O . ILE A 1 68 ? -3.754 8.835 11.677 1.00 97.94 68 ILE A O 1
ATOM 573 N N . VAL A 1 69 ? -3.252 8.565 9.502 1.00 97.12 69 VAL A N 1
ATOM 574 C CA . VAL A 1 69 ? -4.284 7.552 9.238 1.00 97.12 69 VAL A CA 1
ATOM 575 C C . VAL A 1 69 ? -4.052 6.299 10.081 1.00 97.12 69 VAL A C 1
ATOM 577 O O . VAL A 1 69 ? -4.967 5.857 10.770 1.00 97.12 69 VAL A O 1
ATOM 580 N N . VAL A 1 70 ? -2.838 5.746 10.091 1.00 97.56 70 VAL A N 1
ATOM 581 C CA . VAL A 1 70 ? -2.487 4.557 10.885 1.00 97.56 70 VAL A CA 1
ATOM 582 C C . VAL A 1 70 ? -2.681 4.821 12.379 1.00 97.56 70 VAL A C 1
ATOM 584 O O . VAL A 1 70 ? -3.281 3.994 13.067 1.00 97.56 70 VAL A O 1
ATOM 587 N N . GLY A 1 71 ? -2.254 5.984 12.880 1.00 97.50 71 GLY A N 1
ATOM 588 C CA . GLY A 1 71 ? -2.484 6.391 14.268 1.00 97.50 71 GLY A CA 1
ATOM 589 C C . GLY A 1 71 ? -3.974 6.464 14.614 1.00 97.50 71 GLY A C 1
ATOM 590 O O . GLY A 1 71 ? -4.403 5.898 15.622 1.00 97.50 71 GLY A O 1
ATOM 591 N N . GLY A 1 72 ? -4.779 7.080 13.743 1.00 97.06 72 GLY A N 1
ATOM 592 C CA . GLY A 1 72 ? -6.233 7.158 13.886 1.00 97.06 72 GLY A CA 1
ATOM 593 C C . GLY A 1 72 ? -6.917 5.788 13.858 1.00 97.06 72 GLY A C 1
ATOM 594 O O . GLY A 1 72 ? -7.786 5.522 14.6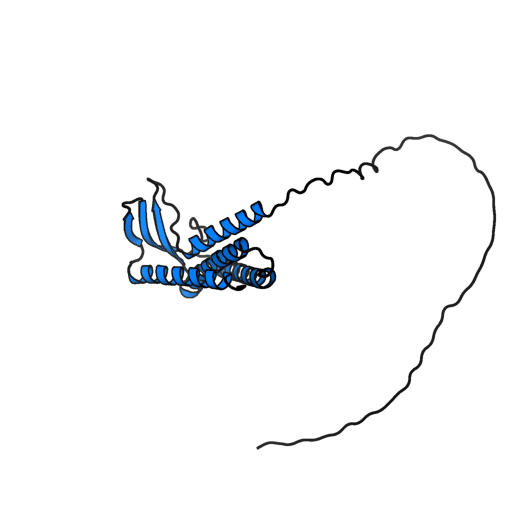88 1.00 97.06 72 GLY A O 1
ATOM 595 N N . LEU A 1 73 ? -6.491 4.887 12.967 1.00 96.06 73 LEU A N 1
ATOM 596 C CA . LEU A 1 73 ? -7.000 3.514 12.888 1.00 96.06 73 LEU A CA 1
ATOM 597 C C . LEU A 1 73 ? -6.677 2.720 14.157 1.00 96.06 73 LEU A C 1
ATOM 599 O O . LEU A 1 73 ? -7.565 2.082 14.722 1.00 96.06 73 LEU A O 1
ATOM 603 N N . ILE A 1 74 ? -5.430 2.776 14.636 1.00 96.12 74 ILE A N 1
ATOM 604 C CA . ILE A 1 74 ? -5.012 2.084 15.863 1.00 96.12 74 ILE A CA 1
ATOM 605 C C . ILE A 1 74 ? -5.803 2.606 17.062 1.00 96.12 74 ILE A C 1
ATOM 607 O O . ILE A 1 74 ? -6.324 1.803 17.841 1.00 96.12 74 ILE A O 1
ATOM 611 N N . TRP A 1 75 ? -5.928 3.931 17.191 1.00 96.38 75 TRP A N 1
ATOM 612 C CA . TRP A 1 75 ? -6.741 4.559 18.227 1.00 96.38 75 TRP A CA 1
ATOM 613 C C . TRP A 1 75 ? -8.191 4.067 18.149 1.00 96.38 75 TRP A C 1
ATOM 615 O O . TRP A 1 75 ? -8.709 3.514 19.120 1.00 96.38 75 TRP A O 1
ATOM 625 N N . TYR A 1 76 ? -8.825 4.154 16.977 1.00 94.12 76 TYR A N 1
ATOM 626 C CA . TYR A 1 76 ? -10.216 3.746 16.809 1.00 94.12 76 TYR A CA 1
ATOM 627 C C . TYR A 1 76 ? -10.429 2.268 17.162 1.00 94.12 76 TYR A C 1
ATOM 629 O O . TYR A 1 76 ? -11.346 1.954 17.923 1.00 94.12 76 TYR A O 1
ATOM 637 N N . ILE A 1 77 ? -9.575 1.362 16.669 1.00 93.50 77 ILE A N 1
ATOM 638 C CA . ILE A 1 77 ? -9.644 -0.074 16.985 1.00 93.50 77 ILE A CA 1
ATOM 639 C C . ILE A 1 77 ? -9.526 -0.288 18.498 1.00 93.50 77 ILE A C 1
ATOM 641 O O . ILE A 1 77 ? -10.324 -1.024 19.082 1.00 93.50 77 ILE A O 1
ATOM 645 N N . GLN A 1 78 ? -8.569 0.364 19.160 1.00 92.81 78 GLN A N 1
ATOM 646 C CA . GLN A 1 78 ? -8.312 0.153 20.583 1.00 92.81 78 GLN A CA 1
ATOM 647 C C . GLN A 1 78 ? -9.520 0.517 21.459 1.00 92.81 78 GLN A C 1
ATOM 649 O O . GLN A 1 78 ? -9.838 -0.230 22.395 1.00 92.81 78 GLN A O 1
ATOM 654 N N . PHE A 1 79 ? -10.205 1.618 21.134 1.00 91.06 79 PHE A N 1
ATOM 655 C CA . PHE A 1 79 ? -11.372 2.099 21.875 1.00 91.06 79 PHE A CA 1
ATOM 656 C C . PHE A 1 79 ? -12.678 1.399 21.470 1.00 91.06 79 PHE A C 1
ATOM 658 O O . PHE A 1 79 ? -13.524 1.150 22.327 1.00 91.06 79 PHE A O 1
ATOM 665 N N . ASN A 1 80 ? -12.826 0.992 20.205 1.00 88.38 80 ASN A N 1
ATOM 666 C CA . ASN A 1 80 ? -14.091 0.467 19.680 1.00 88.38 80 ASN A CA 1
ATOM 667 C C . ASN A 1 80 ? -14.137 -1.061 19.518 1.00 88.38 80 ASN A C 1
ATOM 669 O O . ASN A 1 80 ? -15.192 -1.611 19.230 1.00 88.38 80 ASN A O 1
ATOM 673 N N . ARG A 1 81 ? -13.060 -1.809 19.786 1.00 82.81 81 ARG A N 1
ATOM 674 C CA . ARG A 1 81 ? -13.034 -3.290 19.665 1.00 82.81 81 ARG A CA 1
ATOM 675 C C . ARG A 1 81 ? -14.065 -4.065 20.500 1.00 82.81 81 ARG A C 1
ATOM 677 O O . ARG A 1 81 ? -14.168 -5.285 20.375 1.00 82.81 81 ARG A O 1
ATOM 684 N N . LYS A 1 82 ? -14.784 -3.402 21.412 1.00 83.25 82 LYS A N 1
ATOM 685 C CA . LYS A 1 82 ? -15.807 -4.013 22.276 1.00 83.25 82 LYS A CA 1
ATOM 686 C C . LYS A 1 82 ? -17.246 -3.733 21.823 1.00 83.25 82 LYS A C 1
ATOM 688 O O . LYS A 1 82 ? -18.149 -4.291 22.433 1.00 83.25 82 LYS A O 1
ATOM 693 N N . THR A 1 83 ? -17.462 -2.938 20.773 1.00 79.31 83 THR A N 1
ATOM 694 C CA . THR A 1 83 ? -18.790 -2.441 20.356 1.00 79.31 83 THR A CA 1
ATOM 695 C C . THR A 1 83 ? -19.651 -3.457 19.598 1.00 79.31 83 THR A C 1
ATOM 697 O O . THR A 1 83 ? -20.762 -3.130 19.202 1.00 79.31 83 THR A O 1
ATOM 700 N N . GLY A 1 84 ? -19.166 -4.686 19.383 1.00 79.44 84 GLY A N 1
ATOM 701 C CA . GLY A 1 84 ? -19.946 -5.737 18.720 1.00 79.44 84 GLY A CA 1
ATOM 702 C C . GLY A 1 84 ? -20.104 -5.559 17.206 1.00 79.44 84 GLY A C 1
ATOM 703 O O . GLY A 1 84 ? -21.002 -6.159 16.631 1.00 79.44 84 GLY A O 1
ATOM 704 N N . ARG A 1 85 ? -19.234 -4.772 16.553 1.00 87.31 85 ARG A N 1
ATOM 705 C CA . ARG A 1 85 ? -19.243 -4.536 15.097 1.00 87.31 85 ARG A CA 1
ATOM 706 C C . ARG A 1 85 ? -18.132 -5.314 14.379 1.00 87.31 85 ARG A C 1
ATOM 708 O O . ARG A 1 85 ? -17.056 -4.757 14.145 1.00 87.31 85 ARG A O 1
ATOM 715 N N . PRO A 1 86 ? -18.327 -6.610 14.066 1.00 89.19 86 PRO A N 1
ATOM 716 C CA . PRO A 1 86 ? -17.264 -7.428 13.495 1.00 89.19 86 PRO A CA 1
ATOM 717 C C . PRO A 1 86 ? -16.852 -6.982 12.093 1.00 89.19 86 PRO A C 1
ATOM 719 O O . PRO A 1 86 ? -15.661 -6.975 11.792 1.00 89.19 86 PRO A O 1
ATOM 722 N N . LEU A 1 87 ? -17.813 -6.555 11.268 1.00 92.12 87 LEU A N 1
ATOM 723 C CA . LEU A 1 87 ? -17.562 -6.116 9.897 1.00 92.12 87 LEU A CA 1
ATOM 724 C C . LEU A 1 87 ? -16.650 -4.882 9.870 1.00 92.12 87 LEU A C 1
ATOM 726 O O . LEU A 1 87 ? -15.606 -4.917 9.222 1.00 92.12 87 LEU A O 1
ATOM 730 N N . MET A 1 88 ? -16.968 -3.858 10.669 1.00 93.50 88 MET A N 1
ATOM 731 C CA . MET A 1 88 ? -16.104 -2.690 10.872 1.00 93.50 88 MET A CA 1
ATOM 732 C C . MET A 1 88 ? -14.683 -3.080 11.315 1.00 93.50 88 MET A C 1
ATOM 734 O O . MET A 1 88 ? -13.703 -2.586 10.769 1.00 93.50 88 MET A O 1
ATOM 738 N N . MET A 1 89 ? -14.525 -3.991 12.279 1.00 94.00 89 MET A N 1
ATOM 739 C CA . MET A 1 89 ? -13.191 -4.376 12.770 1.00 94.00 89 MET A CA 1
ATOM 740 C C . MET A 1 89 ? -12.369 -5.159 11.736 1.00 94.00 89 MET A C 1
ATOM 742 O O . MET A 1 89 ? -11.150 -4.988 11.679 1.00 94.00 89 MET A O 1
ATOM 746 N N . ILE A 1 90 ? -13.015 -5.996 10.915 1.00 95.19 90 ILE A N 1
ATOM 747 C CA . ILE A 1 90 ? -12.375 -6.651 9.763 1.00 95.19 90 ILE A CA 1
ATOM 748 C C . ILE A 1 90 ? -11.905 -5.585 8.774 1.00 95.19 90 ILE A C 1
ATOM 750 O O . ILE A 1 90 ? -10.741 -5.585 8.376 1.00 95.19 90 ILE A O 1
ATOM 754 N N . ALA A 1 91 ? -12.788 -4.646 8.441 1.00 96.38 91 ALA A N 1
ATOM 755 C CA . ALA A 1 91 ? -12.522 -3.573 7.499 1.00 96.38 91 ALA A CA 1
ATOM 756 C C . ALA A 1 91 ? -11.318 -2.716 7.921 1.00 96.38 91 ALA A C 1
ATOM 758 O O . ALA A 1 91 ? -10.390 -2.514 7.141 1.00 96.38 91 ALA A O 1
ATOM 759 N N . LEU A 1 92 ? -11.276 -2.299 9.189 1.00 96.56 92 LEU A N 1
ATOM 760 C CA . LEU A 1 92 ? -10.161 -1.537 9.753 1.00 96.56 92 LEU A CA 1
ATOM 761 C C . LEU A 1 92 ? -8.848 -2.327 9.748 1.00 96.56 92 LEU A C 1
ATOM 763 O O . LEU A 1 92 ? -7.794 -1.744 9.513 1.00 96.56 92 LEU A O 1
ATOM 767 N N . GLY A 1 93 ? -8.900 -3.643 9.982 1.00 97.62 93 GLY A N 1
ATOM 768 C CA . GLY A 1 93 ? -7.733 -4.519 9.869 1.00 97.62 93 GLY A CA 1
ATOM 769 C C . GLY A 1 93 ? -7.164 -4.553 8.448 1.00 97.62 93 GLY A C 1
ATOM 770 O O . GLY A 1 93 ? -5.953 -4.437 8.276 1.00 97.62 93 GLY A O 1
ATOM 771 N N . LEU A 1 94 ? -8.029 -4.645 7.432 1.00 98.50 94 LEU A N 1
ATOM 772 C CA . LEU A 1 94 ? -7.619 -4.618 6.023 1.00 98.50 94 LEU A CA 1
ATOM 773 C C . LEU A 1 94 ? -6.957 -3.284 5.645 1.00 98.50 94 LEU A C 1
ATOM 775 O O . LEU A 1 94 ? -5.856 -3.291 5.091 1.00 98.50 94 LEU A O 1
ATOM 779 N N . VAL A 1 95 ? -7.581 -2.151 6.004 1.00 98.56 95 VAL A N 1
ATOM 780 C CA . VAL A 1 95 ? -7.018 -0.817 5.728 1.00 98.56 95 VAL A CA 1
ATOM 781 C C . VAL A 1 95 ? -5.692 -0.625 6.460 1.00 98.56 95 VAL A C 1
ATOM 783 O O . VAL A 1 95 ? -4.735 -0.147 5.861 1.00 98.56 95 VAL A O 1
ATOM 786 N N . LEU A 1 96 ? -5.603 -1.027 7.733 1.00 98.50 96 LEU A N 1
ATOM 787 C CA . LEU A 1 96 ? -4.379 -0.905 8.525 1.00 98.50 96 LEU A CA 1
ATOM 788 C C . LEU A 1 96 ? -3.228 -1.716 7.917 1.00 98.50 96 LEU A C 1
ATOM 790 O O . LEU A 1 96 ? -2.126 -1.193 7.774 1.00 98.50 96 LEU A O 1
ATOM 794 N N . GLY A 1 97 ? -3.480 -2.972 7.535 1.00 98.50 97 GLY A N 1
ATOM 795 C CA . GLY A 1 97 ? -2.471 -3.827 6.907 1.00 98.50 97 GLY A CA 1
ATOM 796 C C . GLY A 1 97 ? -1.961 -3.254 5.587 1.00 98.50 97 GLY A C 1
ATOM 797 O O . GLY A 1 97 ? -0.750 -3.150 5.389 1.00 98.50 97 GLY A O 1
ATOM 798 N N . GLY A 1 98 ? -2.876 -2.816 4.716 1.00 98.50 98 GLY A N 1
ATOM 799 C CA . GLY A 1 98 ? -2.515 -2.214 3.434 1.00 98.50 98 GLY A CA 1
ATOM 800 C C . GLY A 1 98 ? -1.783 -0.876 3.582 1.00 98.50 98 GLY A C 1
ATOM 801 O O . GLY A 1 98 ? -0.741 -0.664 2.963 1.00 98.50 98 GLY A O 1
ATOM 802 N N . ALA A 1 99 ? -2.255 0.002 4.473 1.00 98.19 99 ALA A N 1
ATOM 803 C CA . ALA A 1 99 ? -1.587 1.270 4.763 1.00 98.19 99 ALA A CA 1
ATOM 804 C C . ALA A 1 99 ? -0.150 1.049 5.261 1.00 98.19 99 ALA A C 1
ATOM 806 O O . ALA A 1 99 ? 0.771 1.699 4.772 1.00 98.19 99 ALA A O 1
ATOM 807 N N . CYS A 1 100 ? 0.062 0.094 6.173 1.00 98.50 100 CYS A N 1
ATOM 808 C CA . CYS A 1 100 ? 1.395 -0.260 6.658 1.00 98.50 100 CYS A CA 1
ATOM 809 C C . CYS A 1 100 ? 2.304 -0.822 5.552 1.00 98.50 100 CYS A C 1
ATOM 811 O O . CYS A 1 100 ? 3.474 -0.448 5.500 1.00 98.50 100 CYS A O 1
ATOM 813 N N . GLY A 1 101 ? 1.798 -1.678 4.656 1.00 98.00 101 GLY A N 1
ATOM 814 C CA . GLY A 1 101 ? 2.594 -2.248 3.556 1.00 98.00 101 GLY A CA 1
ATOM 815 C C . GLY A 1 101 ? 3.137 -1.168 2.618 1.00 98.00 101 GLY A C 1
ATOM 816 O O . GLY A 1 101 ? 4.346 -1.035 2.415 1.00 98.00 101 GLY A O 1
ATOM 817 N N . ASN A 1 102 ? 2.246 -0.295 2.149 1.00 97.88 102 ASN A N 1
ATOM 818 C CA . ASN A 1 102 ? 2.596 0.840 1.296 1.00 97.88 102 ASN A CA 1
ATOM 819 C C . ASN A 1 102 ? 3.423 1.923 2.016 1.00 97.88 102 ASN A C 1
ATOM 821 O O . ASN A 1 102 ? 4.187 2.649 1.372 1.00 97.88 102 ASN A O 1
ATOM 825 N N . PHE A 1 103 ? 3.282 2.058 3.337 1.00 97.75 103 PHE A N 1
ATOM 826 C CA . PHE A 1 103 ? 4.106 2.955 4.145 1.00 97.75 103 PHE A CA 1
ATOM 827 C C . PHE A 1 103 ? 5.554 2.481 4.226 1.00 97.75 103 PHE A C 1
ATOM 829 O O . PHE A 1 103 ? 6.462 3.283 4.027 1.00 97.75 103 PHE A O 1
ATOM 836 N N . ILE A 1 104 ? 5.775 1.191 4.500 1.00 97.94 104 ILE A N 1
ATOM 837 C CA . ILE A 1 104 ? 7.122 0.624 4.638 1.00 97.94 104 ILE A CA 1
ATOM 838 C C . ILE A 1 104 ? 7.910 0.749 3.337 1.00 97.94 104 ILE A C 1
ATOM 840 O O . ILE A 1 104 ? 9.070 1.153 3.370 1.00 97.94 104 ILE A O 1
ATOM 844 N N . ASP A 1 105 ? 7.275 0.502 2.197 1.00 97.06 105 ASP A N 1
ATOM 845 C CA . ASP A 1 105 ? 7.877 0.742 0.886 1.00 97.06 105 ASP A CA 1
ATOM 846 C C . ASP A 1 105 ? 8.333 2.199 0.718 1.00 97.06 105 ASP A C 1
ATOM 848 O O . ASP A 1 105 ? 9.509 2.471 0.468 1.00 97.06 105 ASP A O 1
ATOM 852 N N . ARG A 1 106 ? 7.441 3.167 0.965 1.00 96.31 106 ARG A N 1
ATOM 853 C CA . ARG A 1 106 ? 7.783 4.598 0.879 1.00 96.31 106 ARG A CA 1
ATOM 854 C C . ARG A 1 106 ? 8.834 5.018 1.902 1.00 96.31 106 ARG A C 1
ATOM 856 O O . ARG A 1 106 ? 9.624 5.927 1.640 1.00 96.31 106 ARG A O 1
ATOM 863 N N . LEU A 1 107 ? 8.857 4.396 3.075 1.00 96.31 107 LEU A N 1
ATOM 864 C CA . LEU A 1 107 ? 9.829 4.703 4.117 1.00 96.31 107 LEU A CA 1
ATOM 865 C C . LEU A 1 107 ? 11.220 4.177 3.752 1.00 96.31 107 LEU A C 1
ATOM 867 O O . LEU A 1 107 ? 12.189 4.915 3.903 1.00 96.31 107 LEU A O 1
ATOM 871 N N . VAL A 1 108 ? 11.317 2.948 3.246 1.00 96.56 108 VAL A N 1
ATOM 872 C CA . VAL A 1 108 ? 12.596 2.271 2.980 1.00 96.56 108 VAL A CA 1
ATOM 873 C C . VAL A 1 108 ? 13.133 2.582 1.583 1.00 96.56 108 VAL A C 1
ATOM 875 O O . VAL A 1 108 ? 14.313 2.887 1.438 1.00 96.56 108 VAL A O 1
ATOM 878 N N . LYS A 1 109 ? 12.276 2.526 0.561 1.00 94.25 109 LYS A N 1
ATOM 879 C CA . LYS A 1 109 ? 12.645 2.615 -0.863 1.00 94.25 109 LYS A CA 1
ATOM 880 C C . LYS A 1 109 ? 12.350 3.993 -1.455 1.00 94.25 109 LYS A C 1
ATOM 882 O O . LYS A 1 109 ? 13.024 4.429 -2.376 1.00 94.25 109 LYS A O 1
ATOM 887 N N . GLY A 1 110 ? 11.369 4.705 -0.897 1.00 94.62 110 GLY A N 1
ATOM 888 C CA . GLY A 1 110 ? 10.912 6.004 -1.410 1.00 94.62 110 GLY A CA 1
ATOM 889 C C . GLY A 1 110 ? 9.809 5.917 -2.465 1.00 94.62 110 GLY A C 1
ATOM 890 O O . GLY A 1 110 ? 9.261 6.945 -2.852 1.00 94.62 110 GLY A O 1
ATOM 891 N N . GLU A 1 111 ? 9.439 4.704 -2.850 1.00 95.25 111 GLU A N 1
ATOM 892 C CA . GLU A 1 111 ? 8.476 4.357 -3.892 1.00 95.25 111 GLU A CA 1
ATOM 893 C C . GLU A 1 111 ? 7.759 3.060 -3.502 1.00 95.25 111 GLU A C 1
ATOM 895 O O . GLU A 1 111 ? 8.233 2.331 -2.630 1.00 95.25 111 GLU A O 1
ATOM 900 N N . VAL A 1 112 ? 6.622 2.782 -4.133 1.00 96.88 112 VAL A N 1
ATOM 901 C CA . VAL A 1 112 ? 5.827 1.567 -3.918 1.00 96.88 112 VAL A CA 1
ATOM 902 C C . VAL A 1 112 ? 6.045 0.577 -5.050 1.00 96.88 112 VAL A C 1
ATOM 904 O O . VAL A 1 112 ? 6.100 0.966 -6.215 1.00 96.88 112 VAL A O 1
ATOM 907 N N . VAL A 1 113 ? 6.162 -0.706 -4.711 1.00 97.75 113 VAL A N 1
ATOM 908 C CA . VAL A 1 113 ? 6.244 -1.780 -5.707 1.00 97.75 113 VAL A CA 1
ATOM 909 C C . VAL A 1 113 ? 4.837 -2.176 -6.143 1.00 97.75 113 VAL A C 1
ATOM 911 O O . VAL A 1 113 ? 4.108 -2.807 -5.379 1.00 97.75 113 VAL A O 1
ATOM 914 N N . ASP A 1 114 ? 4.485 -1.857 -7.384 1.00 97.31 114 ASP A N 1
ATOM 915 C CA . ASP A 1 114 ? 3.204 -2.219 -7.994 1.00 97.31 114 ASP A CA 1
ATOM 916 C C . ASP A 1 114 ? 3.413 -3.309 -9.042 1.00 97.31 114 ASP A C 1
ATOM 918 O O . ASP A 1 114 ? 4.459 -3.345 -9.700 1.00 97.31 114 ASP A O 1
ATOM 922 N N . PHE A 1 115 ? 2.448 -4.229 -9.173 1.00 97.94 115 PHE A N 1
ATOM 923 C CA . PHE A 1 115 ? 2.643 -5.388 -10.047 1.00 97.94 115 PHE A CA 1
ATOM 924 C C . PHE A 1 115 ? 1.415 -6.008 -10.701 1.00 97.94 115 PHE A C 1
ATOM 926 O O . PHE A 1 115 ? 1.566 -6.654 -11.736 1.00 97.94 115 PHE A O 1
ATOM 933 N N . PHE A 1 116 ? 0.207 -5.825 -10.178 1.00 98.19 116 PHE A N 1
ATOM 934 C CA . PHE A 1 116 ? -0.993 -6.328 -10.837 1.00 98.19 116 PHE A CA 1
ATOM 935 C C . PHE A 1 116 ? -1.440 -5.377 -11.946 1.00 98.19 116 PHE A C 1
ATOM 937 O O . PHE A 1 116 ? -1.943 -4.291 -11.668 1.00 98.19 116 PHE A O 1
ATOM 944 N N . GLN A 1 117 ? -1.285 -5.795 -13.205 1.00 97.50 117 GLN A N 1
ATOM 945 C CA . GLN A 1 117 ? -1.732 -5.040 -14.373 1.00 97.50 117 GLN A CA 1
ATOM 946 C C . GLN A 1 117 ? -2.917 -5.744 -15.043 1.00 97.50 117 GLN A C 1
ATOM 948 O O . GLN A 1 117 ? -2.804 -6.880 -15.510 1.00 97.50 117 GLN A O 1
ATOM 953 N N . PHE A 1 118 ? -4.041 -5.031 -15.144 1.00 97.19 118 PHE A N 1
ATOM 954 C CA . PHE A 1 118 ? -5.235 -5.477 -15.860 1.00 97.19 118 PHE A CA 1
ATOM 955 C C . PHE A 1 118 ? -5.503 -4.575 -17.068 1.00 97.19 118 PHE A C 1
ATOM 957 O O . PHE A 1 118 ? -5.591 -3.352 -16.934 1.00 97.19 118 PHE A O 1
ATOM 964 N N . ASN A 1 119 ? -5.652 -5.175 -18.249 1.00 96.56 119 ASN A N 1
ATOM 965 C CA . ASN A 1 119 ? -5.919 -4.474 -19.502 1.00 96.56 119 ASN A CA 1
ATOM 966 C C . ASN A 1 119 ? -7.291 -4.869 -20.066 1.00 96.56 119 ASN A C 1
ATOM 968 O O . ASN A 1 119 ? -7.603 -6.048 -20.224 1.00 96.56 119 ASN A O 1
ATOM 972 N N . PHE A 1 120 ? -8.083 -3.870 -20.439 1.00 95.75 120 PHE A N 1
ATOM 973 C CA . PHE A 1 120 ? -9.410 -3.984 -21.035 1.00 95.75 120 PHE A CA 1
ATOM 974 C C . PHE A 1 120 ? -9.377 -3.393 -22.450 1.00 95.75 120 PHE A C 1
ATOM 976 O O . PHE A 1 120 ? -9.727 -2.234 -22.677 1.00 95.75 120 PHE A O 1
ATOM 983 N N . GLY A 1 121 ? -8.900 -4.182 -23.417 1.00 91.19 121 GLY A N 1
ATOM 984 C CA . GLY A 1 121 ? -8.695 -3.707 -24.787 1.00 91.19 121 GLY A CA 1
ATOM 985 C C . GLY A 1 121 ? -7.617 -2.622 -24.842 1.00 91.19 121 GLY A C 1
ATOM 986 O O . GLY A 1 121 ? -6.451 -2.907 -24.588 1.00 91.19 121 GLY A O 1
ATOM 987 N N . SER A 1 122 ? -8.002 -1.386 -25.167 1.00 92.31 122 SER A N 1
ATOM 988 C CA . SER A 1 122 ? -7.097 -0.226 -25.216 1.00 92.31 122 SER A CA 1
ATOM 989 C C . SER A 1 122 ? -6.906 0.480 -23.871 1.00 92.31 122 SER A C 1
ATOM 991 O O . SER A 1 122 ? -6.076 1.380 -23.773 1.00 92.31 122 SER A O 1
ATOM 993 N N . TYR A 1 123 ? -7.693 0.131 -22.852 1.00 94.31 123 TYR A N 1
ATOM 994 C CA . TYR A 1 123 ? -7.623 0.751 -21.532 1.00 94.31 123 TYR A CA 1
ATOM 995 C C . TYR A 1 123 ? -6.818 -0.118 -20.564 1.00 94.31 123 TYR A C 1
ATOM 997 O O . TYR A 1 123 ? -7.118 -1.297 -20.393 1.00 94.31 123 TYR A O 1
ATOM 1005 N N . THR A 1 124 ? -5.838 0.469 -19.882 1.00 93.50 124 THR A N 1
ATOM 1006 C CA . THR A 1 124 ? -5.090 -0.191 -18.805 1.00 93.50 124 THR A CA 1
ATOM 1007 C C . THR A 1 124 ? -5.519 0.399 -17.471 1.00 93.50 124 THR A C 1
ATOM 1009 O O . THR A 1 124 ? -5.416 1.608 -17.257 1.00 93.50 124 THR A O 1
ATOM 1012 N N . PHE A 1 125 ? -6.012 -0.455 -16.575 1.00 94.56 125 PHE A N 1
ATOM 1013 C CA . PHE A 1 125 ? -6.311 -0.049 -15.206 1.00 94.56 125 PHE A CA 1
ATOM 1014 C C . PHE A 1 125 ? -4.996 0.275 -14.471 1.00 94.56 125 PHE A C 1
ATOM 1016 O O . PHE A 1 125 ? -3.994 -0.396 -14.743 1.00 94.56 125 PHE A O 1
ATOM 1023 N N . PRO A 1 126 ? -4.964 1.274 -13.562 1.00 93.81 126 PRO A N 1
ATOM 1024 C CA . PRO A 1 126 ? -3.763 1.589 -12.791 1.00 93.81 126 PRO A CA 1
ATOM 1025 C C . PRO A 1 126 ? -3.179 0.337 -12.142 1.00 93.81 126 PRO A C 1
ATOM 1027 O O . PRO A 1 126 ? -3.919 -0.451 -11.566 1.00 93.81 126 PRO A O 1
ATOM 1030 N N . ILE A 1 127 ? -1.868 0.143 -12.262 1.00 95.62 127 ILE A N 1
ATOM 1031 C CA . ILE A 1 127 ? -1.193 -1.032 -11.706 1.00 95.62 127 ILE A CA 1
ATOM 1032 C C . ILE A 1 127 ? -1.190 -0.891 -10.183 1.00 95.62 127 ILE A C 1
ATOM 1034 O O . ILE A 1 127 ? -0.941 0.197 -9.671 1.00 95.62 127 ILE A O 1
ATOM 1038 N N . PHE A 1 128 ? -1.508 -1.971 -9.479 1.00 97.19 128 PHE A N 1
ATOM 1039 C CA . PHE A 1 128 ? -1.672 -1.964 -8.024 1.00 97.19 128 PHE A CA 1
A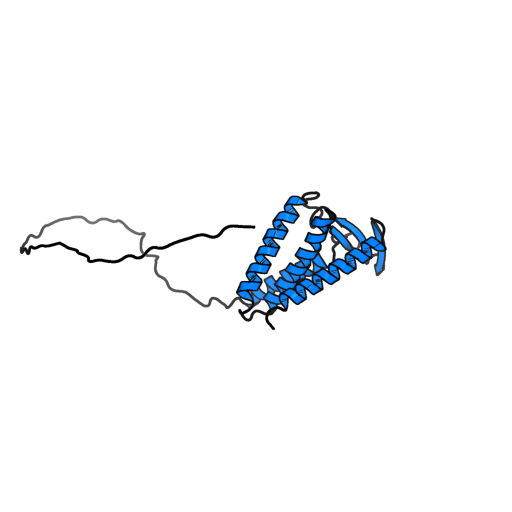TOM 1040 C C . PHE A 1 128 ? -1.004 -3.179 -7.376 1.00 97.19 128 PHE A C 1
ATOM 1042 O O . PHE A 1 128 ? -0.462 -4.058 -8.056 1.00 97.19 128 PHE A O 1
ATOM 1049 N N . ASN A 1 129 ? -1.038 -3.240 -6.049 1.00 98.12 129 ASN A N 1
ATOM 1050 C CA . ASN A 1 129 ? -0.472 -4.329 -5.254 1.00 98.12 129 ASN A CA 1
ATOM 1051 C C . ASN A 1 129 ? -1.479 -4.888 -4.229 1.00 98.12 129 ASN A C 1
ATOM 1053 O O . ASN A 1 129 ? -2.657 -4.529 -4.206 1.00 98.12 129 ASN A O 1
ATOM 1057 N N . VAL A 1 130 ? -1.031 -5.812 -3.376 1.00 98.62 130 VAL A N 1
ATOM 1058 C CA . VAL A 1 130 ? -1.891 -6.438 -2.359 1.00 98.62 130 VAL A CA 1
ATOM 1059 C C . VAL A 1 130 ? -2.311 -5.443 -1.274 1.00 98.62 130 VAL A C 1
ATOM 1061 O O . VAL A 1 130 ? -3.457 -5.494 -0.818 1.00 98.62 130 VAL A O 1
ATOM 1064 N N . ALA A 1 131 ? -1.432 -4.526 -0.866 1.00 98.38 131 ALA A N 1
ATOM 1065 C CA . ALA A 1 131 ? -1.784 -3.462 0.067 1.00 98.38 131 ALA A CA 1
ATOM 1066 C C . ALA A 1 131 ? -2.943 -2.591 -0.451 1.00 98.38 131 ALA A C 1
ATOM 1068 O O . ALA A 1 131 ? -3.861 -2.293 0.318 1.00 98.38 131 ALA A O 1
ATOM 1069 N N . ASP A 1 132 ? -2.967 -2.256 -1.742 1.00 97.44 132 ASP A N 1
ATOM 1070 C CA . ASP A 1 132 ? -4.067 -1.496 -2.349 1.00 97.44 132 ASP A CA 1
ATOM 1071 C C . ASP A 1 132 ? -5.387 -2.274 -2.325 1.00 97.44 132 ASP A C 1
ATOM 1073 O O . ASP A 1 132 ? -6.429 -1.704 -1.996 1.00 97.44 132 ASP A O 1
ATOM 1077 N N . ILE A 1 133 ? -5.352 -3.588 -2.584 1.00 98.44 133 ILE A N 1
ATOM 1078 C CA . ILE A 1 133 ? -6.531 -4.463 -2.448 1.00 98.44 133 ILE A CA 1
ATOM 1079 C C . ILE A 1 133 ? -7.061 -4.407 -1.009 1.00 98.44 133 ILE A C 1
ATOM 1081 O O . ILE A 1 133 ? -8.262 -4.231 -0.800 1.00 98.44 133 ILE A O 1
ATOM 1085 N N . GLY A 1 134 ? -6.176 -4.509 -0.011 1.00 98.50 134 GLY A N 1
ATOM 1086 C CA . GLY A 1 134 ? -6.540 -4.395 1.403 1.00 98.50 134 GLY A CA 1
ATOM 1087 C C . GLY A 1 134 ? -7.220 -3.063 1.729 1.00 98.50 134 GLY A C 1
ATOM 1088 O O . GLY A 1 134 ? -8.272 -3.044 2.371 1.00 98.50 134 GLY A O 1
ATOM 1089 N N . ILE A 1 135 ? -6.676 -1.950 1.230 1.00 98.25 135 ILE A N 1
ATOM 1090 C CA . ILE A 1 135 ? -7.262 -0.616 1.415 1.00 98.25 135 ILE A CA 1
ATOM 1091 C C . ILE A 1 135 ? -8.638 -0.529 0.746 1.00 98.25 135 ILE A C 1
ATOM 1093 O O . ILE A 1 135 ? -9.603 -0.150 1.407 1.00 98.25 135 ILE A O 1
ATOM 1097 N N . VAL A 1 136 ? -8.760 -0.905 -0.531 1.00 98.00 136 VAL A N 1
ATOM 1098 C CA . VAL A 1 136 ? -10.018 -0.805 -1.290 1.00 98.00 136 VAL A CA 1
ATOM 1099 C C . VAL A 1 136 ? -11.106 -1.683 -0.673 1.00 98.00 136 VAL A C 1
ATOM 1101 O O . VAL A 1 136 ? -12.200 -1.194 -0.390 1.00 98.00 136 VAL A O 1
ATOM 1104 N N . CYS A 1 137 ? -10.815 -2.957 -0.398 1.00 98.38 137 CYS A N 1
ATOM 1105 C CA . CYS A 1 137 ? -11.769 -3.858 0.244 1.00 98.38 137 CYS A CA 1
ATOM 1106 C C . CYS A 1 137 ? -12.153 -3.365 1.644 1.00 98.38 137 CYS A C 1
ATOM 1108 O O . CYS A 1 137 ? -13.331 -3.380 1.996 1.00 98.38 137 CYS A O 1
ATOM 1110 N N . GLY A 1 138 ? -11.188 -2.885 2.431 1.00 97.94 138 GLY A N 1
ATOM 1111 C CA . GLY A 1 138 ? -11.449 -2.313 3.747 1.00 97.94 138 GLY A CA 1
ATOM 1112 C C . GLY A 1 138 ? -12.369 -1.092 3.685 1.00 97.94 138 GLY A C 1
ATOM 1113 O O . GLY A 1 138 ? -13.362 -1.038 4.404 1.00 97.94 138 GLY A O 1
ATOM 1114 N N . VAL A 1 139 ? -12.115 -0.146 2.780 1.00 97.69 139 VAL A N 1
ATOM 1115 C CA . VAL A 1 139 ? -12.979 1.032 2.591 1.00 97.69 139 VAL A CA 1
ATOM 1116 C C . VAL A 1 139 ? -14.388 0.625 2.153 1.00 97.69 139 VAL A C 1
ATOM 1118 O O . VAL A 1 139 ? -15.360 1.121 2.721 1.00 97.69 139 VAL A O 1
ATOM 1121 N N . ILE A 1 140 ? -14.522 -0.317 1.213 1.00 97.81 140 ILE A N 1
ATOM 1122 C CA . ILE A 1 140 ? -15.831 -0.841 0.793 1.00 97.81 140 ILE A CA 1
ATOM 1123 C C . ILE A 1 140 ? -16.589 -1.426 1.991 1.00 97.81 140 ILE A C 1
ATOM 1125 O O . ILE A 1 140 ? -17.764 -1.121 2.178 1.00 97.81 140 ILE A O 1
ATOM 1129 N N . LEU A 1 141 ? -15.927 -2.217 2.839 1.00 96.25 141 LEU A N 1
ATOM 1130 C CA . LEU A 1 141 ? -16.560 -2.797 4.024 1.00 96.25 141 LEU A CA 1
ATOM 1131 C C . LEU A 1 141 ? -16.961 -1.742 5.067 1.00 96.25 141 LEU A C 1
ATOM 1133 O O . LEU A 1 141 ? -18.026 -1.877 5.664 1.00 96.25 141 LEU A O 1
ATOM 1137 N N . ILE A 1 142 ? -16.165 -0.683 5.266 1.00 95.06 142 ILE A N 1
ATOM 1138 C CA . ILE A 1 142 ? -16.534 0.449 6.139 1.00 95.06 142 ILE A CA 1
ATOM 1139 C C . ILE A 1 142 ? -17.812 1.123 5.625 1.00 95.06 142 ILE A C 1
ATOM 1141 O O . ILE A 1 142 ? -18.719 1.421 6.407 1.00 95.06 142 ILE A O 1
ATOM 1145 N N . LEU A 1 143 ? -17.897 1.356 4.311 1.00 94.81 143 LEU A N 1
ATOM 1146 C CA . LEU A 1 143 ? -19.073 1.963 3.691 1.00 94.81 143 LEU A CA 1
ATOM 1147 C C . LEU A 1 143 ? -20.298 1.059 3.845 1.00 94.81 143 LEU A C 1
ATOM 1149 O O . LEU A 1 143 ? -21.353 1.534 4.257 1.00 94.81 143 LEU A O 1
ATOM 1153 N N . LEU A 1 144 ? -20.151 -0.243 3.590 1.00 93.38 144 LEU A N 1
ATOM 1154 C CA . LEU A 1 144 ? -21.231 -1.215 3.766 1.00 93.38 144 LEU A CA 1
ATOM 1155 C C . LEU A 1 144 ? -21.724 -1.267 5.219 1.00 93.38 144 LEU A C 1
ATOM 1157 O O . LEU A 1 144 ? -22.925 -1.146 5.441 1.00 93.38 144 LEU A O 1
ATOM 1161 N N . ASP A 1 145 ? -20.829 -1.364 6.208 1.00 90.62 145 ASP A N 1
ATOM 1162 C CA . ASP A 1 145 ? -21.194 -1.321 7.637 1.00 90.62 145 ASP A CA 1
ATOM 1163 C C . ASP A 1 145 ? -21.974 -0.039 7.979 1.00 90.62 145 ASP A C 1
ATOM 1165 O O . ASP A 1 145 ? -22.992 -0.086 8.672 1.00 90.62 145 ASP A O 1
ATOM 1169 N N . SER A 1 146 ? -21.552 1.098 7.418 1.00 88.75 146 SER A N 1
ATOM 1170 C CA . SER A 1 146 ? -22.202 2.396 7.630 1.00 88.75 146 SER A CA 1
ATOM 1171 C C . SER A 1 146 ? -23.606 2.473 7.022 1.00 88.75 146 SER A C 1
ATOM 1173 O O . SER A 1 146 ? -24.491 3.080 7.623 1.00 88.75 146 SER A O 1
ATOM 1175 N N . PHE A 1 147 ? -23.836 1.863 5.855 1.00 90.69 147 PHE A N 1
ATOM 1176 C CA . PHE A 1 147 ? -25.162 1.828 5.233 1.00 90.69 147 PHE A CA 1
ATOM 1177 C C . PHE A 1 147 ? -26.103 0.833 5.917 1.00 90.69 147 PHE A C 1
ATOM 1179 O O . PHE A 1 147 ? -27.285 1.133 6.055 1.00 90.69 147 PHE A O 1
ATOM 1186 N N . LEU A 1 148 ? -25.590 -0.311 6.378 1.00 87.12 148 LEU A N 1
ATOM 1187 C CA . LEU A 1 148 ? -26.389 -1.338 7.055 1.00 87.12 148 LEU A CA 1
ATOM 1188 C C . LEU A 1 148 ? -26.780 -0.943 8.487 1.00 87.12 148 LEU A C 1
ATOM 1190 O O . LEU A 1 148 ? -27.815 -1.381 8.974 1.00 87.12 148 LEU A O 1
ATOM 1194 N N . THR A 1 149 ? -25.974 -0.116 9.160 1.00 78.25 149 THR A N 1
ATOM 1195 C CA . THR A 1 149 ? -26.209 0.288 10.562 1.00 78.25 149 THR A CA 1
ATOM 1196 C C . THR A 1 149 ? -27.048 1.570 10.690 1.00 78.25 149 THR A C 1
ATOM 1198 O O . THR A 1 149 ? -27.228 2.090 11.791 1.00 78.25 149 THR A O 1
ATOM 1201 N N . ARG A 1 150 ? -27.571 2.116 9.583 1.00 67.75 150 ARG A N 1
ATOM 1202 C CA . ARG A 1 150 ? -28.576 3.185 9.640 1.00 67.75 150 ARG A CA 1
ATOM 1203 C C . ARG A 1 150 ? -29.919 2.583 10.051 1.00 67.75 150 ARG A C 1
ATOM 1205 O O . ARG A 1 150 ? -30.606 2.007 9.215 1.00 67.75 150 ARG A O 1
ATOM 1212 N N . GLU A 1 151 ? -30.310 2.747 11.312 1.00 57.22 151 GLU A N 1
ATOM 1213 C CA . GLU A 1 151 ? -31.732 2.650 11.650 1.00 57.22 151 GLU A CA 1
ATOM 1214 C C . GLU A 1 151 ? -32.489 3.795 10.952 1.00 57.22 151 GLU A C 1
ATOM 1216 O O . GLU A 1 151 ? -31.960 4.915 10.886 1.00 57.22 151 GLU A O 1
ATOM 1221 N N . PRO A 1 152 ? -33.693 3.545 10.401 1.00 47.72 152 PRO A N 1
ATOM 1222 C CA . PRO A 1 152 ? -34.577 4.610 9.954 1.00 47.72 152 PRO A CA 1
ATOM 1223 C C . PRO A 1 152 ? -34.772 5.590 11.112 1.00 47.72 152 PRO A C 1
ATOM 1225 O O . PRO A 1 152 ? -35.197 5.199 12.197 1.00 47.72 152 PRO A O 1
ATOM 1228 N N . GLN A 1 153 ? -34.442 6.866 10.912 1.00 50.19 153 GLN A N 1
ATOM 1229 C CA . GLN A 1 153 ? -34.958 7.904 11.799 1.00 50.19 153 G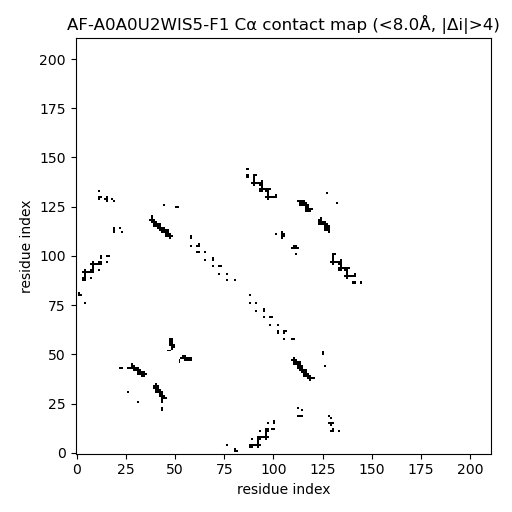LN A CA 1
ATOM 1230 C C . GLN A 1 153 ? -36.452 8.039 11.505 1.00 50.19 153 GLN A C 1
ATOM 1232 O O . GLN A 1 153 ? -36.866 8.883 10.710 1.00 50.19 153 GLN A O 1
ATOM 1237 N N . ASP A 1 154 ? -37.253 7.170 12.111 1.00 50.81 154 ASP A N 1
ATOM 1238 C CA . ASP A 1 154 ? -38.696 7.321 12.132 1.00 50.81 154 ASP A CA 1
ATOM 1239 C C . ASP A 1 154 ? -39.036 8.535 13.007 1.00 50.81 154 ASP A C 1
ATOM 1241 O O . ASP A 1 154 ? -38.875 8.526 14.224 1.00 50.81 154 ASP A O 1
ATOM 1245 N N . GLY A 1 155 ? -39.478 9.604 12.342 1.00 50.34 155 GLY A N 1
ATOM 1246 C CA . GLY A 1 155 ? -40.438 10.579 12.853 1.00 50.34 155 GLY A CA 1
ATOM 1247 C C . GLY A 1 155 ? -40.088 11.333 14.137 1.00 50.34 155 GLY A C 1
ATOM 1248 O O . GLY A 1 155 ? -40.582 11.003 15.210 1.00 50.34 155 GLY A O 1
ATOM 1249 N N . VAL A 1 156 ? -39.451 12.496 13.990 1.00 46.97 156 VAL A N 1
ATOM 1250 C CA . VAL A 1 156 ? -39.820 13.658 14.815 1.00 46.97 156 VAL A CA 1
ATOM 1251 C C . VAL A 1 156 ? -40.511 14.670 13.906 1.00 46.97 156 VAL A C 1
ATOM 1253 O O . VAL A 1 156 ? -39.912 15.626 13.424 1.00 46.97 156 VAL A O 1
ATOM 1256 N N . VAL A 1 157 ? -41.795 14.423 13.633 1.00 58.03 157 VAL A N 1
ATOM 1257 C CA . VAL A 1 157 ? -42.726 15.503 13.297 1.00 58.03 157 VAL A CA 1
ATOM 1258 C C . VAL A 1 157 ? -43.356 15.953 14.603 1.00 58.03 157 VAL A C 1
ATOM 1260 O O . VAL A 1 157 ? -44.066 15.174 15.232 1.00 58.03 157 VAL A O 1
ATOM 1263 N N . SER A 1 158 ? -43.083 17.195 14.990 1.00 44.50 158 SER A N 1
ATOM 1264 C CA . SER A 1 158 ? -44.004 18.178 15.590 1.00 44.50 158 SER A CA 1
ATOM 1265 C C . SER A 1 158 ? -43.140 19.398 15.926 1.00 44.50 158 SER A C 1
ATOM 1267 O O . SER A 1 158 ? -42.221 19.308 16.730 1.00 44.50 158 SER A O 1
ATOM 1269 N N . ALA A 1 159 ? -43.182 20.452 15.114 1.00 52.75 159 ALA A N 1
ATOM 1270 C CA . ALA A 1 159 ? -44.155 21.533 15.267 1.00 52.75 159 ALA A CA 1
ATOM 1271 C C . ALA A 1 159 ? -44.019 22.227 16.633 1.00 52.75 159 ALA A C 1
ATOM 1273 O O . ALA A 1 159 ? -44.805 21.955 17.527 1.00 52.75 159 ALA A O 1
ATOM 1274 N N . ASP A 1 160 ? -43.011 23.094 16.778 1.00 48.88 160 ASP A N 1
ATOM 1275 C CA . ASP A 1 160 ? -43.171 24.390 17.456 1.00 48.88 160 ASP A CA 1
ATOM 1276 C C . ASP A 1 160 ? -41.906 25.252 17.309 1.00 48.88 160 ASP A C 1
ATOM 1278 O O . ASP A 1 160 ? -40.885 25.019 17.950 1.00 48.88 160 ASP A O 1
ATOM 1282 N N . SER A 1 161 ? -41.976 26.236 16.411 1.00 41.91 161 SER A N 1
ATOM 1283 C CA . SER A 1 161 ? -41.243 27.522 16.478 1.00 41.91 161 SER A CA 1
ATOM 1284 C C . SER A 1 161 ? -41.593 28.466 15.316 1.00 41.91 161 SER A C 1
ATOM 1286 O O . SER A 1 161 ? -41.006 29.539 15.181 1.00 41.91 161 SER A O 1
ATOM 1288 N N . ALA A 1 162 ? -42.614 28.145 14.512 1.00 45.25 162 ALA A N 1
ATOM 1289 C CA . ALA A 1 162 ? -43.270 29.103 13.627 1.00 45.25 162 ALA A CA 1
ATOM 1290 C C . ALA A 1 162 ? -44.271 29.977 14.414 1.00 45.25 162 ALA A C 1
ATOM 1292 O O . ALA A 1 162 ? -45.468 29.944 14.154 1.00 45.25 162 ALA A O 1
ATOM 1293 N N . ALA A 1 163 ? -43.788 30.736 15.402 1.00 46.09 163 ALA A N 1
ATOM 1294 C CA . ALA A 1 163 ? -44.572 31.768 16.087 1.00 46.09 163 ALA A CA 1
ATOM 1295 C C . ALA A 1 163 ? -43.665 32.823 16.748 1.00 46.09 163 ALA A C 1
ATOM 1297 O O . ALA A 1 163 ? -43.644 32.966 17.964 1.00 46.09 163 ALA A O 1
ATOM 1298 N N . ALA A 1 164 ? -42.898 33.568 15.950 1.00 41.72 164 ALA A N 1
ATOM 1299 C CA . ALA A 1 164 ? -42.322 34.854 16.363 1.00 41.72 164 ALA A CA 1
ATOM 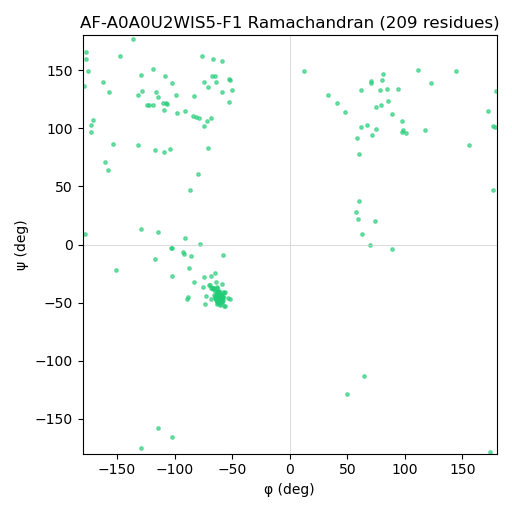1300 C C . ALA A 1 164 ? -41.917 35.667 15.122 1.00 41.72 164 ALA A C 1
ATOM 1302 O O . ALA A 1 164 ? -40.738 35.792 14.803 1.00 41.72 164 ALA A O 1
ATOM 1303 N N . GLY A 1 165 ? -42.895 36.170 14.362 1.00 39.91 165 GLY A N 1
ATOM 1304 C CA . GLY A 1 165 ? -42.586 36.934 13.148 1.00 39.91 165 GLY A CA 1
ATOM 1305 C C . GLY A 1 165 ? -43.776 37.385 12.304 1.00 39.91 165 GLY A C 1
ATOM 1306 O O . GLY A 1 165 ? -43.752 37.180 11.100 1.00 39.91 165 GLY A O 1
ATOM 1307 N N . ALA A 1 166 ? -44.814 37.953 12.920 1.00 36.53 166 ALA A N 1
ATOM 1308 C CA . ALA A 1 166 ? -45.869 38.791 12.318 1.00 36.53 166 ALA A CA 1
ATOM 1309 C C . ALA A 1 166 ? -46.783 39.212 13.488 1.00 36.53 166 ALA A C 1
ATOM 1311 O O . ALA A 1 166 ? -47.064 38.380 14.338 1.00 36.53 166 ALA A O 1
ATOM 1312 N N . SER A 1 167 ? -47.282 40.427 13.687 1.00 32.56 167 SER A N 1
ATOM 1313 C CA . SER A 1 167 ? -47.473 41.597 12.843 1.00 32.56 167 SER A CA 1
ATOM 1314 C C . SER A 1 167 ? -47.682 42.793 13.779 1.00 32.56 167 SER A C 1
ATOM 1316 O O . SER A 1 167 ? -48.379 42.670 14.786 1.00 32.56 167 SER A O 1
ATOM 1318 N N . ALA A 1 168 ? -47.104 43.942 13.439 1.00 38.16 168 ALA A N 1
ATOM 1319 C CA . ALA A 1 168 ? -47.487 45.233 13.992 1.00 38.16 168 ALA A CA 1
ATOM 1320 C C . ALA A 1 168 ? -48.704 45.778 13.223 1.00 38.16 168 ALA A C 1
ATOM 1322 O O . ALA A 1 168 ? -48.662 45.854 11.999 1.00 38.16 168 ALA A O 1
ATOM 1323 N N . SER A 1 169 ? -49.758 46.158 13.944 1.00 35.06 169 SER A N 1
ATOM 1324 C CA . SER A 1 169 ? -50.820 47.098 13.536 1.00 35.06 169 SER A CA 1
ATOM 1325 C C . SER A 1 169 ? -51.682 47.347 14.784 1.00 35.06 169 SER A C 1
ATOM 1327 O O . SER A 1 169 ? -52.345 46.430 15.259 1.00 35.06 169 SER A O 1
ATOM 1329 N N . ASP A 1 170 ? -51.437 48.430 15.518 1.00 33.62 170 ASP A N 1
ATOM 1330 C CA . ASP A 1 170 ? -52.154 49.706 15.357 1.00 33.62 170 ASP A CA 1
ATOM 1331 C C . ASP A 1 170 ? -53.604 49.616 15.861 1.00 33.62 170 ASP A C 1
ATOM 1333 O O . ASP A 1 170 ? -54.455 49.159 15.112 1.00 33.62 170 ASP A O 1
ATOM 1337 N N . VAL A 1 171 ? -53.852 50.006 17.125 1.00 41.38 171 VAL A N 1
ATOM 1338 C CA . VAL A 1 171 ? -55.019 50.798 17.576 1.00 41.38 171 VAL A CA 1
ATOM 1339 C C . VAL A 1 171 ? -54.670 51.508 18.899 1.00 41.38 171 VAL A C 1
ATOM 1341 O O . VAL A 1 171 ? -54.143 50.926 19.845 1.00 41.38 171 VAL A O 1
ATOM 1344 N N . THR A 1 172 ? -54.989 52.794 18.887 1.00 34.00 172 THR A N 1
ATOM 1345 C CA . THR A 1 172 ? -54.895 53.894 19.847 1.00 34.00 172 THR A CA 1
ATOM 1346 C C . THR A 1 172 ? -55.641 53.702 21.188 1.00 34.00 172 THR A C 1
ATOM 1348 O O . THR A 1 172 ? -56.665 53.035 21.260 1.00 34.00 172 THR A O 1
ATOM 1351 N N . GLU A 1 173 ? -55.177 54.465 22.188 1.00 34.19 173 GLU A N 1
ATOM 1352 C CA . GLU A 1 173 ? -55.985 55.304 23.106 1.00 34.19 173 GLU A CA 1
ATOM 1353 C C . GLU A 1 173 ? -56.399 54.814 24.522 1.00 34.19 173 GLU A C 1
ATOM 1355 O O . GLU A 1 173 ? -57.391 54.128 24.729 1.00 34.19 173 GLU A O 1
ATOM 1360 N N . THR A 1 174 ? -55.710 55.420 25.505 1.00 32.28 174 THR A N 1
ATOM 1361 C CA . THR A 1 174 ? -56.191 56.055 26.762 1.00 32.28 174 THR A CA 1
ATOM 1362 C C . THR A 1 174 ? -56.558 55.292 28.043 1.00 32.28 174 THR A C 1
ATOM 1364 O O . THR A 1 174 ? -57.267 54.297 28.047 1.00 32.28 174 THR A O 1
ATOM 1367 N N . ALA A 1 175 ? -56.160 55.982 29.131 1.00 34.38 175 ALA A N 1
ATOM 1368 C CA . ALA A 1 175 ? -56.682 56.025 30.504 1.00 34.38 175 ALA A CA 1
ATOM 1369 C C . ALA A 1 175 ? -56.373 54.802 31.383 1.00 34.38 175 ALA A C 1
ATOM 1371 O O . ALA A 1 175 ? -56.915 53.720 31.212 1.00 34.38 175 ALA A O 1
ATOM 1372 N N . ASP A 1 176 ? -55.356 54.881 32.242 1.00 32.31 176 ASP A N 1
ATOM 1373 C CA . ASP A 1 176 ? -55.359 55.535 33.567 1.00 32.31 176 ASP A CA 1
ATOM 1374 C C . ASP A 1 176 ? -56.362 54.908 34.549 1.00 32.31 176 ASP A C 1
ATOM 1376 O O . ASP A 1 176 ? -57.561 55.177 34.518 1.00 32.31 176 ASP A O 1
ATOM 1380 N N . ALA A 1 177 ? -55.822 54.076 35.442 1.00 38.81 177 ALA A N 1
ATOM 1381 C CA . ALA A 1 177 ? -56.425 53.717 36.717 1.00 38.81 177 ALA A CA 1
ATOM 1382 C C . ALA A 1 177 ? -55.311 53.327 37.707 1.00 38.81 177 ALA A C 1
ATOM 1384 O O . ALA A 1 177 ? -54.900 52.176 37.807 1.00 38.81 177 ALA A O 1
ATOM 1385 N N . SER A 1 178 ? -54.770 54.347 38.375 1.00 33.41 178 SER A N 1
ATOM 1386 C CA . SER A 1 178 ? -54.829 54.514 39.837 1.00 33.41 178 SER A CA 1
ATOM 1387 C C . SER A 1 178 ? -54.812 53.266 40.746 1.00 33.41 178 SER A C 1
ATOM 1389 O O . SER A 1 178 ? -55.716 52.434 40.713 1.00 33.41 178 SER A O 1
ATOM 1391 N N . GLY A 1 179 ? -53.894 53.309 41.723 1.00 31.20 179 GLY A N 1
ATOM 1392 C CA . GLY A 1 179 ? -54.126 52.818 43.091 1.00 31.20 179 GLY A CA 1
ATOM 1393 C C . GLY A 1 179 ? -53.223 51.655 43.498 1.00 31.20 179 GLY A C 1
ATOM 1394 O O . GLY A 1 179 ? -53.454 50.534 43.078 1.00 31.20 179 GLY A O 1
ATOM 1395 N N . ALA A 1 180 ? -52.132 51.919 44.235 1.00 33.38 180 ALA A N 1
ATOM 1396 C CA . ALA A 1 180 ? -52.064 51.773 45.707 1.00 33.38 180 ALA A CA 1
ATOM 1397 C C . ALA A 1 180 ? -51.887 50.285 46.109 1.00 33.38 180 ALA A C 1
ATOM 1399 O O . ALA A 1 180 ? -52.571 49.424 45.590 1.00 33.38 180 ALA A O 1
ATOM 1400 N N . ALA A 1 181 ? -51.010 49.819 46.995 1.00 36.75 181 ALA A N 1
ATOM 1401 C CA . ALA A 1 181 ? -50.424 50.310 48.238 1.00 36.75 181 ALA A CA 1
ATOM 1402 C C . ALA A 1 181 ? -49.476 49.151 48.696 1.00 36.75 181 ALA A C 1
ATOM 1404 O O . ALA A 1 181 ? -49.826 47.992 48.521 1.00 36.75 181 ALA A O 1
ATOM 1405 N N . TYR A 1 182 ? -48.216 49.389 49.087 1.00 30.33 182 TYR A N 1
ATOM 1406 C CA . TYR A 1 182 ? -47.736 49.532 50.483 1.00 30.33 182 TYR A CA 1
ATOM 1407 C C . TYR A 1 182 ? -47.191 48.246 51.157 1.00 30.33 182 TYR A C 1
ATOM 1409 O O . TYR A 1 182 ? -47.851 47.216 51.170 1.00 30.33 182 TYR A O 1
ATOM 1417 N N . GLY A 1 183 ? -46.021 48.383 51.810 1.00 34.16 183 GLY A N 1
ATOM 1418 C CA . GLY A 1 183 ? -45.438 47.473 52.825 1.00 34.16 183 GLY A CA 1
ATOM 1419 C C . GLY A 1 183 ? -44.334 46.548 52.287 1.00 34.16 183 GLY A C 1
ATOM 1420 O O . GLY A 1 183 ? -44.643 45.576 51.620 1.00 34.16 183 GLY A O 1
ATOM 1421 N N . LYS A 1 184 ? -43.023 46.824 52.383 1.00 33.88 184 LYS A N 1
ATOM 1422 C CA . LYS A 1 184 ? -42.114 47.113 53.522 1.00 33.88 184 LYS A CA 1
ATOM 1423 C C . LYS A 1 184 ? -41.885 45.922 54.473 1.00 33.88 184 LYS A C 1
ATOM 1425 O O . LYS A 1 184 ? -42.718 45.696 55.336 1.00 33.88 184 LYS A O 1
ATOM 1430 N N . SER A 1 185 ? -40.711 45.290 54.320 1.00 35.50 185 SER A N 1
ATOM 1431 C CA . SER A 1 185 ? -39.812 44.633 55.306 1.00 35.50 185 SER A CA 1
ATOM 1432 C C . SER A 1 185 ? -38.518 44.308 54.515 1.00 35.50 185 SER A C 1
ATOM 1434 O O . SER A 1 185 ? -38.623 43.594 53.525 1.00 35.50 185 SER A O 1
ATOM 1436 N N . ALA A 1 186 ? -37.337 44.945 54.649 1.00 36.66 186 ALA A N 1
ATOM 1437 C CA . ALA A 1 186 ? -36.407 45.052 55.796 1.00 36.66 186 ALA A CA 1
ATOM 1438 C C . ALA A 1 186 ? -36.284 43.699 56.516 1.00 36.66 186 ALA A C 1
ATOM 1440 O O . ALA A 1 186 ? -37.307 43.166 56.922 1.00 36.66 186 ALA A O 1
ATOM 1441 N N . ASP A 1 187 ? -35.150 43.031 56.699 1.00 37.38 187 ASP A N 1
ATOM 1442 C CA . ASP A 1 187 ? -33.727 43.358 56.910 1.00 37.38 187 ASP A CA 1
ATOM 1443 C C . ASP A 1 187 ? -33.033 41.953 56.903 1.00 37.38 187 ASP A C 1
ATOM 1445 O O . ASP A 1 187 ? -33.716 40.968 57.179 1.00 37.38 187 ASP A O 1
ATOM 1449 N N . GLY A 1 188 ? -31.795 41.666 56.495 1.00 31.31 188 GLY A N 1
ATOM 1450 C CA . GLY A 1 188 ? -30.509 42.236 56.903 1.00 31.31 188 GLY A CA 1
ATOM 1451 C C . GLY A 1 188 ? -29.588 41.113 57.439 1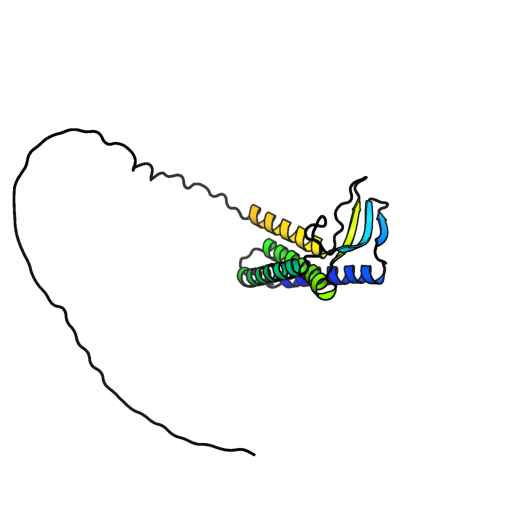.00 31.31 188 GLY A C 1
ATOM 1452 O O . GLY A 1 188 ? -30.060 40.236 58.155 1.00 31.31 188 GLY A O 1
ATOM 1453 N N . GLY A 1 189 ? -28.289 41.153 57.094 1.00 31.72 189 GLY A N 1
ATOM 1454 C CA . GLY A 1 189 ? -27.182 40.355 57.685 1.00 31.72 189 GLY A CA 1
ATOM 1455 C C . GLY A 1 189 ? -26.934 38.990 57.019 1.00 31.72 189 GLY A C 1
ATOM 1456 O O . GLY A 1 189 ? -27.806 38.135 57.054 1.00 31.72 189 GLY A O 1
ATOM 1457 N N . GLN A 1 190 ? -25.848 38.659 56.304 1.00 34.28 190 GLN A N 1
ATOM 1458 C CA . GLN A 1 190 ? -24.402 38.957 56.353 1.00 34.28 190 GLN A CA 1
ATOM 1459 C C . GLN A 1 190 ? -23.626 38.504 57.605 1.00 34.28 190 GLN A C 1
ATOM 1461 O O . GLN A 1 190 ? -23.990 38.861 58.718 1.00 34.28 190 GLN A O 1
ATOM 1466 N N . ALA A 1 191 ? -22.472 37.875 57.300 1.00 37.66 191 ALA A N 1
ATOM 1467 C CA . ALA A 1 191 ? -21.241 37.704 58.095 1.00 37.66 191 ALA A CA 1
ATOM 1468 C C . ALA A 1 191 ? -21.247 36.566 59.146 1.00 37.66 191 ALA A C 1
ATOM 1470 O O . ALA A 1 191 ? -22.278 36.313 59.749 1.00 37.66 191 ALA A O 1
ATOM 1471 N N . SER A 1 192 ? -20.170 35.844 59.486 1.00 38.75 192 SER A N 1
ATOM 1472 C CA . SER A 1 192 ? -18.806 35.560 58.984 1.00 38.75 192 SER A CA 1
ATOM 1473 C C . SER A 1 192 ? -18.105 34.697 60.069 1.00 38.75 192 SER A C 1
ATOM 1475 O O . SER A 1 192 ? -18.712 34.434 61.100 1.00 38.75 192 SER A O 1
ATOM 1477 N N . GLU A 1 193 ? -16.827 34.345 59.846 1.00 39.06 193 GLU A N 1
ATOM 1478 C CA . GLU A 1 193 ? -15.807 33.841 60.810 1.00 39.06 193 GLU A CA 1
ATOM 1479 C C . GLU A 1 193 ? -15.809 32.325 61.096 1.00 39.06 193 GLU A C 1
ATOM 1481 O O . GLU A 1 193 ? -16.851 31.749 61.376 1.00 39.06 193 GLU A O 1
ATOM 1486 N N . GLN A 1 194 ? -14.739 31.528 60.925 1.00 36.91 194 GLN A N 1
ATOM 1487 C CA . GLN A 1 194 ? -13.256 31.588 61.044 1.00 36.91 194 GLN A CA 1
ATOM 1488 C C . GLN A 1 194 ? -12.757 30.710 62.213 1.00 36.91 194 GLN A C 1
ATOM 1490 O O . GLN A 1 194 ? -13.421 30.612 63.238 1.00 36.91 194 GLN A O 1
ATOM 1495 N N . GLN A 1 195 ? -11.525 30.196 62.031 1.00 39.84 195 GLN A N 1
ATOM 1496 C CA . GLN A 1 195 ? -10.516 29.815 63.049 1.00 39.84 195 GLN A CA 1
ATOM 1497 C C . GLN A 1 195 ? -10.445 28.309 63.420 1.00 39.84 195 GLN A C 1
ATOM 1499 O O . GLN A 1 195 ? -11.419 27.751 63.910 1.00 39.84 195 GLN A O 1
ATOM 1504 N N . THR A 1 196 ? -9.507 27.530 62.844 1.00 39.56 196 THR A N 1
ATOM 1505 C CA . THR A 1 196 ? -8.086 27.188 63.197 1.00 39.56 196 THR A CA 1
ATOM 1506 C C . THR A 1 196 ? -7.896 26.289 64.422 1.00 39.56 196 THR A C 1
ATOM 1508 O O . THR A 1 196 ? -8.641 26.414 65.381 1.00 39.56 196 THR A O 1
ATOM 1511 N N . ASP A 1 197 ? -6.924 25.365 64.312 1.00 40.16 197 ASP A N 1
ATOM 1512 C CA . ASP A 1 197 ? -5.801 25.055 65.239 1.00 40.16 197 ASP A CA 1
ATOM 1513 C C . ASP A 1 197 ? -5.109 23.758 64.713 1.00 40.16 197 ASP A C 1
ATOM 1515 O O . ASP A 1 197 ? -5.802 22.816 64.329 1.00 40.16 197 ASP A O 1
ATOM 1519 N N . GLU A 1 198 ? -3.836 23.793 64.269 1.00 44.50 198 GLU A N 1
ATOM 1520 C CA . GLU A 1 198 ? -2.580 23.429 64.996 1.00 44.50 198 GLU A CA 1
ATOM 1521 C C . GLU A 1 198 ? -2.432 21.893 65.241 1.00 44.50 198 GLU A C 1
ATOM 1523 O O . GLU A 1 198 ? -3.416 21.226 65.516 1.00 44.50 198 GLU A O 1
ATOM 1528 N N . GLU A 1 199 ? -1.301 21.169 65.131 1.00 41.97 199 GLU A N 1
ATOM 1529 C CA . GLU A 1 199 ? 0.146 21.457 65.169 1.00 41.97 199 GLU A CA 1
ATOM 1530 C C . GLU A 1 199 ? 0.986 20.160 64.890 1.00 41.97 199 GLU A C 1
ATOM 1532 O O . GLU A 1 199 ? 0.475 19.051 65.044 1.00 41.97 199 GLU A O 1
ATOM 1537 N N . GLY A 1 200 ? 2.299 20.303 64.594 1.00 37.47 200 GLY A N 1
ATOM 1538 C CA . GLY A 1 200 ? 3.394 19.360 64.974 1.00 37.47 200 GLY A CA 1
ATOM 1539 C C . GLY A 1 200 ? 3.881 18.318 63.935 1.00 37.47 200 GLY A C 1
ATOM 1540 O O . GLY A 1 200 ? 3.221 17.311 63.731 1.00 37.47 200 GLY A O 1
ATOM 1541 N N . ASN A 1 201 ? 4.962 18.492 63.150 1.00 38.72 201 ASN A N 1
ATOM 1542 C CA . ASN A 1 201 ? 6.421 18.627 63.413 1.00 38.72 201 ASN A CA 1
ATOM 1543 C C . ASN A 1 201 ? 7.202 17.287 63.552 1.00 38.72 201 ASN A C 1
ATOM 1545 O O . ASN A 1 201 ? 6.793 16.404 64.297 1.00 38.72 201 ASN A O 1
ATOM 1549 N N . GLY A 1 202 ? 8.369 17.170 62.889 1.00 40.06 202 GLY A N 1
ATOM 1550 C CA . GLY A 1 202 ? 9.363 16.112 63.152 1.00 40.06 202 GLY A CA 1
ATOM 1551 C C . GLY A 1 202 ? 10.326 15.761 62.004 1.00 40.06 202 GLY A C 1
ATOM 1552 O O . GLY A 1 202 ? 10.085 14.823 61.254 1.00 40.06 202 GLY A O 1
ATOM 1553 N N . GLN A 1 203 ? 11.433 16.500 61.893 1.00 42.38 203 GLN A N 1
ATOM 1554 C CA . GLN A 1 203 ? 12.592 16.266 61.009 1.00 42.38 203 GLN A CA 1
ATOM 1555 C C . GLN A 1 203 ? 13.528 15.133 61.495 1.00 42.38 203 GLN A C 1
ATOM 1557 O O . GLN A 1 203 ? 13.534 14.850 62.687 1.00 42.38 203 GLN A O 1
ATOM 1562 N N . HIS A 1 204 ? 14.378 14.604 60.586 1.00 44.69 204 HIS A N 1
ATOM 1563 C CA . HIS A 1 204 ? 15.802 14.170 60.735 1.00 44.69 204 HIS A CA 1
ATOM 1564 C C . HIS A 1 204 ? 16.115 12.929 59.869 1.00 44.69 204 HIS A C 1
ATOM 1566 O O . HIS A 1 204 ? 15.261 12.070 59.722 1.00 44.69 204 HIS A O 1
ATOM 1572 N N . GLU A 1 205 ? 17.305 12.647 59.325 1.00 47.34 205 GLU A N 1
ATOM 1573 C CA . GLU A 1 205 ? 18.560 13.336 58.972 1.00 47.34 205 GLU A CA 1
ATOM 1574 C C . GLU A 1 205 ? 19.457 12.254 58.283 1.00 47.34 205 GLU A C 1
ATOM 1576 O O . GLU A 1 205 ? 19.284 11.071 58.562 1.00 47.34 205 GLU A O 1
ATOM 1581 N N . ARG A 1 206 ? 20.475 12.674 57.501 1.00 44.66 206 ARG A N 1
ATOM 1582 C CA . ARG A 1 206 ? 21.774 11.987 57.185 1.00 44.66 206 ARG A CA 1
ATOM 1583 C C . ARG A 1 206 ? 21.826 10.786 56.207 1.00 44.66 206 ARG A C 1
ATOM 1585 O O . ARG A 1 206 ? 21.156 9.785 56.379 1.00 44.66 206 ARG A O 1
ATOM 1592 N N . GLN A 1 207 ? 22.545 10.890 55.073 1.00 46.09 207 GLN A N 1
ATOM 1593 C CA . GLN A 1 207 ? 24.015 10.808 54.811 1.00 46.09 207 GLN A CA 1
ATOM 1594 C C . GLN A 1 207 ? 24.596 9.378 54.748 1.00 46.09 207 GLN A C 1
ATOM 1596 O O . GLN A 1 207 ? 24.622 8.706 55.769 1.00 46.09 207 GLN A O 1
ATOM 1601 N N . GLN A 1 208 ? 25.187 9.012 53.593 1.00 48.59 208 G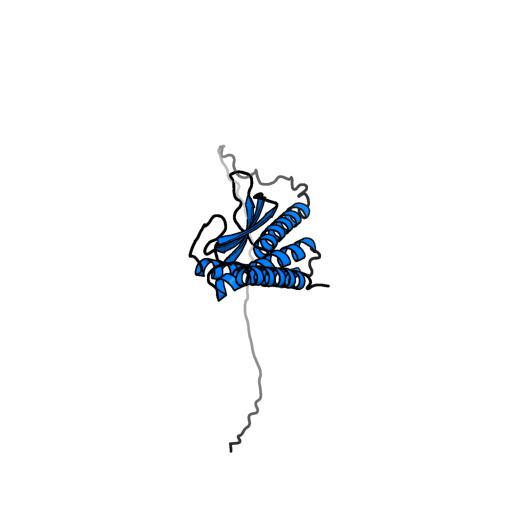LN A N 1
ATOM 1602 C CA . GLN A 1 208 ? 26.408 8.182 53.380 1.00 48.59 208 GLN A CA 1
ATOM 1603 C C . GLN A 1 208 ? 26.633 8.034 51.850 1.00 48.59 208 GLN A C 1
ATOM 1605 O O . GLN A 1 208 ? 25.759 7.530 51.158 1.00 48.59 208 GLN A O 1
ATOM 1610 N N . ARG A 1 209 ? 27.556 8.776 51.209 1.00 53.62 209 ARG A N 1
ATOM 1611 C CA . ARG A 1 209 ? 28.984 8.489 50.889 1.00 53.62 209 ARG A CA 1
ATOM 1612 C C . ARG A 1 209 ? 29.289 7.112 50.249 1.00 53.62 209 ARG A C 1
ATOM 1614 O O . ARG A 1 209 ? 29.148 6.103 50.920 1.00 53.62 209 ARG A O 1
ATOM 1621 N N . LEU A 1 210 ? 29.747 7.185 48.983 1.00 38.94 210 LEU A N 1
ATOM 1622 C CA . LEU A 1 210 ? 30.844 6.494 48.246 1.00 38.94 210 LEU A CA 1
ATOM 1623 C C . LEU A 1 210 ? 31.514 5.252 48.877 1.00 38.94 210 LEU A C 1
ATOM 1625 O O . LEU A 1 210 ? 31.687 5.195 50.094 1.00 38.94 210 LEU A O 1
ATOM 1629 N N . PRO A 1 211 ? 31.989 4.306 48.045 1.00 64.25 211 PRO A N 1
ATOM 1630 C CA . PRO A 1 211 ? 33.285 4.445 47.349 1.00 64.25 211 PRO A CA 1
ATOM 1631 C C . PRO A 1 211 ? 33.201 4.569 45.821 1.00 64.25 211 PRO A C 1
ATOM 1633 O O . PRO A 1 211 ? 32.244 4.031 45.222 1.00 64.25 211 PRO A O 1
#

Nearest PDB structures (foldseek):
  6ryp-assembly1_A  TM=8.685E-01  e=2.151E-12  Staphylococcus aureus
  5dir-assembly2_B  TM=9.181E-01  e=1.429E-10  Pseudomonas aeruginosa PAO1
  5dir-assembly4_D  TM=9.348E-01  e=3.272E-10  Pseudomonas aeruginosa PAO1
  6ryo-assembly1_A  TM=8.805E-01  e=1.596E-10  Staphylococcus aureus
  6fms-assembly2_B  TM=8.800E-01  e=8.045E-09  Pseudomonas aeruginosa PAO1